Protein AF-0000000078664530 (afdb_homodimer)

Solvent-accessible surface area (backbone atoms only — not comparable to full-atom values): 13424 Å² total; per-residue (Å²): 126,59,49,52,37,25,40,37,39,58,36,53,44,18,38,78,67,67,38,86,38,17,70,55,42,50,53,55,49,50,36,27,67,71,57,61,26,43,37,30,28,32,38,64,28,49,25,50,40,24,18,53,34,42,66,71,69,37,87,44,37,73,54,32,52,55,63,64,61,42,67,58,44,74,37,63,57,46,79,70,32,37,54,45,15,17,52,47,36,45,77,37,100,50,52,74,53,55,20,41,33,47,20,45,13,44,75,66,68,31,32,28,33,33,44,81,66,69,76,52,49,68,44,40,74,68,65,61,41,46,77,42,75,60,127,60,49,53,37,26,39,35,38,58,36,54,46,18,38,80,66,64,38,85,38,17,69,54,43,48,53,52,50,50,35,28,68,71,58,59,25,45,37,30,28,33,38,64,25,49,26,49,39,29,18,52,36,43,64,70,69,34,86,47,44,75,50,34,54,54,64,64,60,43,67,59,43,74,38,62,57,45,80,69,32,37,54,44,15,16,50,48,36,45,75,37,100,51,52,71,53,53,20,41,32,47,21,46,13,43,76,67,70,30,32,28,34,34,42,79,65,69,78,54,48,67,43,41,77,69,65,61,42,44,75,42,76,59

InterPro domains:
  IPR002716 PIN domain [PF01850] (5-123)
  IPR029060 PIN-like domain superfamily [SSF88723] (1-125)

Nearest PDB structures (foldseek):
  7by2-assembly1_B-2  TM=8.140E-01  e=1.036E-05  Klebsiella pneumoniae
  4xgq-assembly2_G  TM=8.380E-01  e=4.804E-05  Mycobacterium tuberculosis H37Rv
  2fe1-assembly1_A-2  TM=7.152E-01  e=2.378E-05  Pyrobaculum aerophilum str. IM2
  8wmm-assembly1_G  TM=6.744E-01  e=6.204E-05  Chryseobacterium
  5wz4-assembly1_B  TM=7.021E-01  e=3.709E-03  Mycobacterium tuberculosis H37Rv

Organism: Nitrososphaera gargensis (strain Ga9.2) (NCBI:txid1237085)

Radius of gyration: 18.81 Å; Cα contacts (8 Å, |Δi|>4): 498; chains: 2; bounding box: 39×56×46 Å

Structure (mmCIF, N/CA/C/O backbone):
data_AF-0000000078664530-model_v1
#
loop_
_entity.id
_entity.type
_entity.pdbx_description
1 polymer 'Putative PilT domain-containing protein'
#
loop_
_atom_site.group_PDB
_atom_site.id
_atom_site.type_symbol
_atom_site.label_atom_id
_atom_site.label_alt_id
_atom_site.label_comp_id
_atom_site.label_asym_id
_atom_site.label_entity_id
_atom_site.label_seq_id
_atom_site.pdbx_PDB_ins_code
_atom_site.Cartn_x
_atom_site.Cartn_y
_atom_site.Cartn_z
_atom_site.occupancy
_atom_site.B_iso_or_equiv
_atom_site.auth_seq_id
_atom_site.auth_comp_id
_atom_site.auth_asym_id
_atom_site.auth_atom_id
_atom_site.pdbx_PDB_model_num
ATOM 1 N N . MET A 1 1 ? 18.875 -26.109 -0.577 1 65.94 1 MET A N 1
ATOM 2 C CA . MET A 1 1 ? 17.781 -25.312 -0.036 1 65.94 1 MET A CA 1
ATOM 3 C C . MET A 1 1 ? 16.688 -25.109 -1.081 1 65.94 1 MET A C 1
ATOM 5 O O . MET A 1 1 ? 16.969 -25.062 -2.279 1 65.94 1 MET A O 1
ATOM 9 N N . PRO A 1 2 ? 15.391 -25.375 -0.645 1 77.25 2 PRO A N 1
ATOM 10 C CA . PRO A 1 2 ? 14.375 -25.266 -1.695 1 77.25 2 PRO A CA 1
ATOM 11 C C . PRO A 1 2 ? 14.438 -23.953 -2.463 1 77.25 2 PRO A C 1
ATOM 13 O O . PRO A 1 2 ? 14.875 -22.938 -1.916 1 77.25 2 PRO A O 1
ATOM 16 N N . LYS A 1 3 ? 14.18 -24.219 -3.717 1 92.75 3 LYS A N 1
ATOM 17 C CA . LYS A 1 3 ? 14.078 -23.031 -4.574 1 92.75 3 LYS A CA 1
ATOM 18 C C . LYS A 1 3 ? 13.031 -22.062 -4.043 1 92.75 3 LYS A C 1
ATOM 20 O O . LYS A 1 3 ? 11.977 -22.484 -3.555 1 92.75 3 LYS A O 1
ATOM 25 N N . LYS A 1 4 ? 13.398 -20.766 -3.996 1 97.38 4 LYS A N 1
ATOM 26 C CA . LYS A 1 4 ? 12.43 -19.75 -3.584 1 97.38 4 LYS A CA 1
ATOM 27 C C . LYS A 1 4 ? 11.875 -19 -4.793 1 97.38 4 LYS A C 1
ATOM 29 O O . LYS A 1 4 ? 12.602 -18.703 -5.734 1 97.38 4 LYS A O 1
ATOM 34 N N . ILE A 1 5 ? 10.555 -18.75 -4.684 1 98.19 5 ILE A N 1
ATOM 35 C CA . ILE A 1 5 ? 9.938 -17.938 -5.727 1 98.19 5 ILE A CA 1
ATOM 36 C C . ILE A 1 5 ? 8.984 -16.938 -5.094 1 98.19 5 ILE A C 1
ATOM 38 O O . ILE A 1 5 ? 8.438 -17.172 -4.012 1 98.19 5 ILE A O 1
ATOM 42 N N . VAL A 1 6 ? 8.859 -15.797 -5.727 1 98.06 6 VAL A N 1
ATOM 43 C CA . VAL A 1 6 ? 7.898 -14.766 -5.348 1 98.06 6 VAL A CA 1
ATOM 44 C C . VAL A 1 6 ? 6.836 -14.633 -6.438 1 98.06 6 VAL A C 1
ATOM 46 O O . VAL A 1 6 ? 7.16 -14.57 -7.625 1 98.06 6 VAL A O 1
ATOM 49 N N . PHE A 1 7 ? 5.578 -14.648 -6.031 1 97.31 7 PHE A N 1
ATOM 50 C CA . PHE A 1 7 ? 4.508 -14.469 -7.004 1 97.31 7 PHE A CA 1
ATOM 51 C C . PHE A 1 7 ? 4.113 -13 -7.105 1 97.31 7 PHE A C 1
ATOM 53 O O . PHE A 1 7 ? 3.895 -12.336 -6.09 1 97.31 7 PHE A O 1
ATOM 60 N N . ASP A 1 8 ? 4.016 -12.5 -8.352 1 97.44 8 ASP A N 1
ATOM 61 C CA . ASP A 1 8 ? 3.162 -11.344 -8.594 1 97.44 8 ASP A CA 1
ATOM 62 C C . ASP A 1 8 ? 1.688 -11.703 -8.414 1 97.44 8 ASP A C 1
ATOM 64 O O . ASP A 1 8 ? 1.342 -12.875 -8.289 1 97.44 8 ASP A O 1
ATOM 68 N N . SER A 1 9 ? 0.851 -10.68 -8.461 1 95.94 9 SER A N 1
ATOM 69 C CA . SER A 1 9 ? -0.566 -10.938 -8.234 1 95.94 9 SER A CA 1
ATOM 70 C C . SER A 1 9 ? -1.204 -11.625 -9.438 1 95.94 9 SER A C 1
ATOM 72 O O . SER A 1 9 ? -2.049 -12.508 -9.273 1 95.94 9 SER A O 1
ATOM 74 N N . GLN A 1 10 ? -0.802 -11.312 -10.594 1 96.56 10 GLN A N 1
ATOM 75 C CA . GLN A 1 10 ? -1.524 -11.703 -11.797 1 96.56 10 GLN A CA 1
ATOM 76 C C . GLN A 1 10 ? -1.476 -13.211 -12.008 1 96.56 10 GLN A C 1
ATOM 78 O O . GLN A 1 10 ? -2.477 -13.828 -12.375 1 96.56 10 GLN A O 1
ATOM 83 N N . PRO A 1 11 ? -0.256 -13.836 -11.812 1 96.38 11 PRO A N 1
ATOM 84 C CA . PRO A 1 11 ? -0.258 -15.289 -11.953 1 96.38 11 PRO A CA 1
ATOM 85 C C . PRO A 1 11 ? -1.256 -15.977 -11.023 1 96.38 11 PRO A C 1
ATOM 87 O O . PRO A 1 11 ? -1.967 -16.891 -11.438 1 96.38 11 PRO A O 1
ATOM 90 N N . LEU A 1 12 ? -1.359 -15.531 -9.82 1 94.44 12 LEU A N 1
ATOM 91 C CA . LEU A 1 12 ? -2.273 -16.141 -8.859 1 94.44 12 LEU A CA 1
ATOM 92 C C . LEU A 1 12 ? -3.723 -15.812 -9.203 1 94.44 12 LEU A C 1
ATOM 94 O O . LEU A 1 12 ? -4.613 -16.656 -9.031 1 94.44 12 LEU A O 1
ATOM 98 N N . LEU A 1 13 ? -3.92 -14.602 -9.672 1 93.38 13 LEU A N 1
ATOM 99 C CA . LEU A 1 13 ? -5.254 -14.258 -10.148 1 93.38 13 LEU A CA 1
ATOM 100 C C . LEU A 1 13 ? -5.684 -15.18 -11.281 1 93.38 13 LEU A C 1
ATOM 102 O O . LEU A 1 13 ? -6.812 -15.688 -11.281 1 93.38 13 LEU A O 1
ATOM 106 N N . SER A 1 14 ? -4.742 -15.375 -12.219 1 93.38 14 SER A N 1
ATOM 107 C CA . SER A 1 14 ? -5.023 -16.266 -13.336 1 93.38 14 SER A CA 1
ATOM 108 C C . SER A 1 14 ? -5.352 -17.672 -12.852 1 93.38 14 SER A C 1
ATOM 110 O O . SER A 1 14 ? -6.238 -18.344 -13.398 1 93.38 14 SER A O 1
ATOM 112 N N . PHE A 1 15 ? -4.684 -18.078 -11.844 1 91.94 15 PHE A N 1
ATOM 113 C CA . PHE A 1 15 ? -4.91 -19.391 -11.266 1 91.94 15 PHE A CA 1
ATOM 114 C C . PHE A 1 15 ? -6.309 -19.484 -10.664 1 91.94 15 PHE A C 1
ATOM 116 O O . PHE A 1 15 ? -7.07 -20.406 -10.992 1 91.94 15 PHE A O 1
ATOM 123 N N . PHE A 1 16 ? -6.699 -18.516 -9.867 1 89.75 16 PHE A N 1
ATOM 124 C CA . PHE A 1 16 ? -7.973 -18.547 -9.156 1 89.75 16 PHE A CA 1
ATOM 125 C C . PHE A 1 16 ? -9.133 -18.328 -10.117 1 89.75 16 PHE A C 1
ATOM 127 O O . PHE A 1 16 ? -10.219 -18.875 -9.922 1 89.75 16 PHE A O 1
ATOM 134 N N . LEU A 1 17 ? -8.828 -17.656 -11.141 1 90.38 17 LEU A N 1
ATOM 135 C CA . LEU A 1 17 ? -9.898 -17.328 -12.078 1 90.38 17 LEU A CA 1
ATOM 136 C C . LEU A 1 17 ? -9.859 -18.266 -13.289 1 90.38 17 LEU A C 1
ATOM 138 O O . LEU A 1 17 ? -10.648 -18.109 -14.227 1 90.38 17 LEU A O 1
ATOM 142 N N . GLN A 1 18 ? -8.891 -19.172 -13.289 1 91.81 18 GLN A N 1
ATOM 143 C CA . GLN A 1 18 ? -8.75 -20.172 -14.344 1 91.81 18 GLN A CA 1
ATOM 144 C C . GLN A 1 18 ? -8.562 -19.5 -15.703 1 91.81 18 GLN A C 1
ATOM 146 O O . GLN A 1 18 ? -9.273 -19.828 -16.656 1 91.81 18 GLN A O 1
ATOM 151 N N . GLU A 1 19 ? -7.715 -18.609 -15.703 1 93.56 19 GLU A N 1
ATOM 152 C CA . GLU A 1 19 ? -7.355 -17.891 -16.922 1 93.56 19 GLU A CA 1
ATOM 153 C C . GLU A 1 19 ? -6.051 -18.406 -17.5 1 93.56 19 GLU A C 1
ATOM 155 O O . GLU A 1 19 ? -5.52 -19.422 -17.047 1 93.56 19 GLU A O 1
ATOM 160 N N . GLU A 1 20 ? -5.613 -17.828 -18.594 1 94.25 20 GLU A N 1
ATOM 161 C CA . GLU A 1 20 ? -4.367 -18.234 -19.25 1 94.25 20 GLU A CA 1
ATOM 162 C C . GLU A 1 20 ? -3.211 -18.266 -18.25 1 94.25 20 GLU A C 1
ATOM 164 O O . GLU A 1 20 ? -3.049 -17.344 -17.453 1 94.25 20 GLU A O 1
ATOM 169 N N . GLY A 1 21 ? -2.434 -19.328 -18.234 1 95.25 21 GLY A N 1
ATOM 170 C CA . GLY A 1 21 ? -1.286 -19.484 -17.344 1 95.25 21 GLY A CA 1
ATOM 171 C C . GLY A 1 21 ? -1.605 -20.25 -16.078 1 95.25 21 GLY A C 1
ATOM 172 O O . GLY A 1 21 ? -0.7 -20.641 -15.336 1 95.25 21 GLY A O 1
ATOM 173 N N . ALA A 1 22 ? -2.893 -20.562 -15.875 1 94.75 22 ALA A N 1
ATOM 174 C CA . ALA A 1 22 ? -3.35 -21.188 -14.633 1 94.75 22 ALA A CA 1
ATOM 175 C C . ALA A 1 22 ? -2.652 -22.531 -14.406 1 94.75 22 ALA A C 1
ATOM 177 O O . ALA A 1 22 ? -2.244 -22.844 -13.289 1 94.75 22 ALA A O 1
ATOM 178 N N . ALA A 1 23 ? -2.463 -23.312 -15.445 1 96.25 23 ALA A N 1
ATOM 179 C CA . ALA A 1 23 ? -1.855 -24.625 -15.32 1 96.25 23 ALA A CA 1
ATOM 180 C C . ALA A 1 23 ? -0.399 -24.531 -14.883 1 96.25 23 ALA A C 1
ATOM 182 O O . ALA A 1 23 ? 0.072 -25.328 -14.078 1 96.25 23 ALA A O 1
ATOM 183 N N . LYS A 1 24 ? 0.26 -23.562 -15.383 1 97.19 24 LYS A N 1
ATOM 184 C CA . LYS A 1 24 ? 1.653 -23.359 -14.992 1 97.19 24 LYS A CA 1
ATOM 185 C C . LYS A 1 24 ? 1.762 -22.938 -13.539 1 97.19 24 LYS A C 1
ATOM 187 O O . LYS A 1 24 ? 2.66 -23.375 -12.812 1 97.19 24 LYS A O 1
ATOM 192 N N . VAL A 1 25 ? 0.866 -22.094 -13.141 1 95.75 25 VAL A N 1
ATOM 193 C CA . VAL A 1 25 ? 0.844 -21.656 -11.75 1 95.75 25 VAL A CA 1
ATOM 194 C C . VAL A 1 25 ? 0.521 -22.844 -10.844 1 95.75 25 VAL A C 1
ATOM 196 O O . VAL A 1 25 ? 1.13 -23.016 -9.781 1 95.75 25 VAL A O 1
ATOM 199 N N . GLU A 1 26 ? -0.376 -23.641 -11.273 1 93.94 26 GLU A N 1
ATOM 200 C CA . GLU A 1 26 ? -0.738 -24.828 -10.516 1 93.94 26 GLU A CA 1
ATOM 201 C C . GLU A 1 26 ? 0.47 -25.75 -10.312 1 93.94 26 GLU A C 1
ATOM 203 O O . GLU A 1 26 ? 0.657 -26.297 -9.227 1 93.94 26 GLU A O 1
ATOM 208 N N . ASN A 1 27 ? 1.259 -25.891 -11.305 1 95.81 27 ASN A N 1
ATOM 209 C CA . ASN A 1 27 ? 2.467 -26.703 -11.195 1 95.81 27 ASN A CA 1
ATOM 210 C C . ASN A 1 27 ? 3.424 -26.141 -10.141 1 95.81 27 ASN A C 1
ATOM 212 O O . ASN A 1 27 ? 4.004 -26.891 -9.359 1 95.81 27 ASN A O 1
ATOM 216 N N . LEU A 1 28 ? 3.562 -24.828 -10.117 1 95.94 28 LEU A N 1
ATOM 217 C CA . LEU A 1 28 ? 4.418 -24.188 -9.125 1 95.94 28 LEU A CA 1
ATOM 218 C C . LEU A 1 28 ? 3.855 -24.375 -7.723 1 95.94 28 LEU A C 1
ATOM 220 O O . LEU A 1 28 ? 4.605 -24.656 -6.781 1 95.94 28 LEU A O 1
ATOM 224 N N . ILE A 1 29 ? 2.574 -24.312 -7.605 1 93.81 29 ILE A N 1
ATOM 225 C CA . ILE A 1 29 ? 1.915 -24.484 -6.316 1 93.81 29 ILE A CA 1
ATOM 226 C C . ILE A 1 29 ? 2.107 -25.922 -5.828 1 93.81 29 ILE A C 1
ATOM 228 O O . ILE A 1 29 ? 2.357 -26.156 -4.645 1 93.81 29 ILE A O 1
ATOM 232 N N . ASN A 1 30 ? 2.006 -26.812 -6.762 1 93.56 30 ASN A N 1
ATOM 233 C CA . ASN A 1 30 ? 2.244 -28.203 -6.41 1 93.56 30 ASN A CA 1
ATOM 234 C C . ASN A 1 30 ? 3.662 -28.422 -5.891 1 93.56 30 ASN A C 1
ATOM 236 O O . ASN A 1 30 ? 3.873 -29.188 -4.949 1 93.56 30 ASN A O 1
ATOM 240 N N . GLN A 1 31 ? 4.582 -27.781 -6.48 1 94.75 31 GLN A N 1
ATOM 241 C CA . GLN A 1 31 ? 5.969 -27.891 -6.027 1 94.75 31 GLN A CA 1
ATOM 242 C C . GLN A 1 31 ? 6.133 -27.297 -4.629 1 94.75 31 GLN A C 1
ATOM 244 O O . GLN A 1 31 ? 6.902 -27.828 -3.818 1 94.75 31 GLN A O 1
ATOM 249 N N . ILE A 1 32 ? 5.449 -26.25 -4.363 1 94.31 32 ILE A N 1
ATOM 250 C CA . ILE A 1 32 ? 5.477 -25.625 -3.045 1 94.31 32 ILE A CA 1
ATOM 251 C C . ILE A 1 32 ? 4.871 -26.578 -2.014 1 94.31 32 ILE A C 1
ATOM 253 O O . ILE A 1 32 ? 5.438 -26.781 -0.939 1 94.31 32 ILE A O 1
ATOM 257 N N . GLU A 1 33 ? 3.773 -27.156 -2.373 1 91.06 33 GLU A N 1
ATOM 258 C CA . GLU A 1 33 ? 3.062 -28.062 -1.47 1 91.06 33 GLU A CA 1
ATOM 259 C C . GLU A 1 33 ? 3.902 -29.297 -1.146 1 91.06 33 GLU A C 1
ATOM 261 O O . GLU A 1 33 ? 3.84 -29.812 -0.034 1 91.06 33 GLU A O 1
ATOM 266 N N . ARG A 1 34 ? 4.707 -29.656 -2.057 1 91.88 34 ARG A N 1
ATOM 267 C CA . ARG A 1 34 ? 5.539 -30.844 -1.877 1 91.88 34 ARG A CA 1
ATOM 268 C C . ARG A 1 34 ? 6.836 -30.5 -1.153 1 91.88 34 ARG A C 1
ATOM 270 O O . ARG A 1 34 ? 7.621 -31.391 -0.819 1 91.88 34 ARG A O 1
ATOM 277 N N . GLY A 1 35 ? 7.078 -29.188 -0.966 1 91.75 35 GLY A N 1
ATOM 278 C CA . GLY A 1 35 ? 8.242 -28.781 -0.202 1 91.75 35 GLY A CA 1
ATOM 279 C C . GLY A 1 35 ? 9.484 -28.578 -1.058 1 91.75 35 GLY A C 1
ATOM 280 O O . GLY A 1 35 ? 10.547 -28.234 -0.544 1 91.75 35 GLY A O 1
ATOM 281 N N . SER A 1 36 ? 9.391 -28.719 -2.346 1 94.06 36 SER A N 1
ATOM 282 C CA . SER A 1 36 ? 10.531 -28.594 -3.24 1 94.06 36 SER A CA 1
ATOM 283 C C . SER A 1 36 ? 10.805 -27.125 -3.584 1 94.06 36 SER A C 1
ATOM 285 O O . SER A 1 36 ? 11.867 -26.797 -4.113 1 94.06 36 SER A O 1
ATOM 287 N N . CYS A 1 37 ? 9.812 -26.312 -3.232 1 95 37 CYS A N 1
ATOM 288 C CA . CYS A 1 37 ? 9.898 -24.875 -3.467 1 95 37 CYS A CA 1
ATOM 289 C C . CYS A 1 37 ? 9.242 -24.109 -2.332 1 95 37 CYS A C 1
ATOM 291 O O . CYS A 1 37 ? 8.312 -24.594 -1.693 1 95 37 CYS A O 1
ATOM 293 N N . GLU A 1 38 ? 9.867 -22.969 -2.07 1 96.19 38 GLU A N 1
ATOM 294 C CA . GLU A 1 38 ? 9.211 -22.031 -1.154 1 96.19 38 GLU A CA 1
ATOM 295 C C . GLU A 1 38 ? 8.586 -20.859 -1.908 1 96.19 38 GLU A C 1
ATOM 297 O O . GLU A 1 38 ? 9.273 -20.172 -2.658 1 96.19 38 GLU A O 1
ATOM 302 N N . GLY A 1 39 ? 7.297 -20.688 -1.704 1 96.31 39 GLY A N 1
ATOM 303 C CA . GLY A 1 39 ? 6.57 -19.625 -2.385 1 96.31 39 GLY A CA 1
ATOM 304 C C . GLY A 1 39 ? 6.27 -18.453 -1.488 1 96.31 39 GLY A C 1
ATOM 305 O O . GLY A 1 39 ? 5.859 -18.625 -0.338 1 96.31 39 GLY A O 1
ATOM 306 N N . TYR A 1 40 ? 6.52 -17.281 -2.037 1 96 40 TYR A N 1
ATOM 307 C CA . TYR A 1 40 ? 6.27 -16.047 -1.313 1 96 40 TYR A CA 1
ATOM 308 C C . TYR A 1 40 ? 5.383 -15.109 -2.125 1 96 40 TYR A C 1
ATOM 310 O O . TYR A 1 40 ? 5.305 -15.227 -3.35 1 96 40 TYR A O 1
ATOM 318 N N . ILE A 1 41 ? 4.688 -14.234 -1.414 1 96.06 41 ILE A N 1
ATOM 319 C CA . ILE A 1 41 ? 3.967 -13.117 -2.02 1 96.06 41 ILE A CA 1
ATOM 320 C C . ILE A 1 41 ? 4.117 -11.875 -1.147 1 96.06 41 ILE A C 1
ATOM 322 O O . ILE A 1 41 ? 4.066 -11.961 0.082 1 96.06 41 ILE A O 1
ATOM 326 N N . ASN A 1 42 ? 4.461 -10.766 -1.823 1 96.56 42 ASN A N 1
ATOM 327 C CA . ASN A 1 42 ? 4.477 -9.5 -1.094 1 96.56 42 ASN A CA 1
ATOM 328 C C . ASN A 1 42 ? 3.088 -9.133 -0.58 1 96.56 42 ASN A C 1
ATOM 330 O O . ASN A 1 42 ? 2.094 -9.289 -1.293 1 96.56 42 ASN A O 1
ATOM 334 N N . ILE A 1 43 ? 3.039 -8.562 0.583 1 95.56 43 ILE A N 1
ATOM 335 C CA . ILE A 1 43 ? 1.768 -8.234 1.22 1 95.56 43 ILE A CA 1
ATOM 336 C C . ILE A 1 43 ? 0.978 -7.277 0.333 1 95.56 43 ILE A C 1
ATOM 338 O O . ILE A 1 43 ? -0.253 -7.324 0.297 1 95.56 43 ILE A O 1
ATOM 342 N N . VAL A 1 44 ? 1.546 -6.383 -0.374 1 97.12 44 VAL A N 1
ATOM 343 C CA . VAL A 1 44 ? 0.875 -5.461 -1.283 1 97.12 44 VAL A CA 1
ATOM 344 C C . VAL A 1 44 ? 0.203 -6.242 -2.41 1 97.12 44 VAL A C 1
ATOM 346 O O . VAL A 1 44 ? -0.92 -5.926 -2.809 1 97.12 44 VAL A O 1
ATOM 349 N N . ASN A 1 45 ? 0.9 -7.246 -2.938 1 96.19 45 ASN A N 1
ATOM 350 C CA . ASN A 1 45 ? 0.324 -8.094 -3.975 1 96.19 45 ASN A CA 1
ATOM 351 C C . ASN A 1 45 ? -0.798 -8.969 -3.424 1 96.19 45 ASN A C 1
ATOM 353 O O . ASN A 1 45 ? -1.749 -9.289 -4.141 1 96.19 45 ASN A O 1
ATOM 357 N N . LEU A 1 46 ? -0.675 -9.336 -2.156 1 93.81 46 LEU A N 1
ATOM 358 C CA . LEU A 1 46 ? -1.754 -10.078 -1.511 1 93.81 46 LEU A CA 1
ATOM 359 C C . LEU A 1 46 ? -3.014 -9.219 -1.409 1 93.81 46 LEU A C 1
ATOM 361 O O . LEU A 1 46 ? -4.125 -9.719 -1.602 1 93.81 46 LEU A O 1
ATOM 365 N N . ILE A 1 47 ? -2.857 -7.953 -1.094 1 94.56 47 ILE A N 1
ATOM 366 C CA . ILE A 1 47 ? -3.984 -7.027 -1.079 1 94.56 47 ILE A CA 1
ATOM 367 C C . ILE A 1 47 ? -4.648 -7 -2.455 1 94.56 47 ILE A C 1
ATOM 369 O O . ILE A 1 47 ? -5.875 -7.078 -2.561 1 94.56 47 ILE A O 1
ATOM 373 N N . GLU A 1 48 ? -3.834 -6.918 -3.479 1 95.31 48 GLU A N 1
ATOM 374 C CA . GLU A 1 48 ? -4.332 -6.91 -4.852 1 95.31 48 GLU A CA 1
ATOM 375 C C . GLU A 1 48 ? -5.125 -8.18 -5.156 1 95.31 48 GLU A C 1
ATOM 377 O O . GLU A 1 48 ? -6.215 -8.117 -5.723 1 95.31 48 GLU A O 1
ATOM 382 N N . LEU A 1 49 ? -4.531 -9.258 -4.82 1 93.31 49 LEU A N 1
ATOM 383 C CA . LEU A 1 49 ? -5.184 -10.547 -5.051 1 93.31 49 LEU A CA 1
ATOM 384 C C . LEU A 1 49 ? -6.559 -10.586 -4.387 1 93.31 49 LEU A C 1
ATOM 386 O O . LEU A 1 49 ? -7.547 -10.953 -5.02 1 93.31 49 LEU A O 1
ATOM 390 N N . ARG A 1 50 ? -6.586 -10.156 -3.164 1 92 50 ARG A N 1
ATOM 391 C CA . ARG A 1 50 ? -7.805 -10.258 -2.369 1 92 50 ARG A CA 1
ATOM 392 C C . ARG A 1 50 ? -8.898 -9.352 -2.932 1 92 50 ARG A C 1
ATOM 394 O O . ARG A 1 50 ? -10.039 -9.789 -3.111 1 92 50 ARG A O 1
ATOM 401 N N . TYR A 1 51 ? -8.547 -8.086 -3.188 1 94.25 51 TYR A N 1
ATOM 402 C CA . TYR A 1 51 ? -9.641 -7.199 -3.58 1 94.25 51 TYR A CA 1
ATOM 403 C C . TYR A 1 51 ? -10.109 -7.504 -4.996 1 94.25 51 TYR A C 1
ATOM 405 O O . TYR A 1 51 ? -11.289 -7.348 -5.312 1 94.25 51 TYR A O 1
ATOM 413 N N . ILE A 1 52 ? -9.234 -7.953 -5.926 1 94.19 52 ILE A N 1
ATOM 414 C CA . ILE A 1 52 ? -9.633 -8.273 -7.289 1 94.19 52 ILE A CA 1
ATOM 415 C C . ILE A 1 52 ? -10.531 -9.508 -7.289 1 94.19 52 ILE A C 1
ATOM 417 O O . ILE A 1 52 ? -11.555 -9.539 -7.98 1 94.19 52 ILE A O 1
ATOM 421 N N . LEU A 1 53 ? -10.164 -10.492 -6.516 1 92.12 53 LEU A N 1
ATOM 422 C CA . LEU A 1 53 ? -10.992 -11.695 -6.418 1 92.12 53 LEU A CA 1
ATOM 423 C C . LEU A 1 53 ? -12.344 -11.367 -5.801 1 92.12 53 LEU A C 1
ATOM 425 O O . LEU A 1 53 ? -13.375 -11.891 -6.23 1 92.12 53 LEU A O 1
ATOM 429 N N . ALA A 1 54 ? -12.32 -10.508 -4.742 1 91.25 54 ALA A N 1
ATOM 430 C CA . ALA A 1 54 ? -13.578 -10.086 -4.129 1 91.25 54 ALA A CA 1
ATOM 431 C C . ALA A 1 54 ? -14.492 -9.422 -5.148 1 91.25 54 ALA A C 1
ATOM 433 O O . ALA A 1 54 ? -15.688 -9.703 -5.195 1 91.25 54 ALA A O 1
ATOM 434 N N . ARG A 1 55 ? -13.953 -8.578 -5.941 1 92.81 55 ARG A N 1
ATOM 435 C CA . ARG A 1 55 ? -14.734 -7.875 -6.957 1 92.81 55 ARG A CA 1
ATOM 436 C C . ARG A 1 55 ? -15.25 -8.836 -8.016 1 92.81 55 ARG A C 1
ATOM 438 O O . ARG A 1 55 ? -16.281 -8.578 -8.648 1 92.81 55 ARG A O 1
ATOM 445 N N . ALA A 1 56 ? -14.5 -9.945 -8.242 1 89.69 56 ALA A N 1
ATOM 446 C CA . ALA A 1 56 ? -14.914 -10.969 -9.203 1 89.69 56 ALA A CA 1
ATOM 447 C C . ALA A 1 56 ? -15.938 -11.922 -8.586 1 89.69 56 ALA A C 1
ATOM 449 O O . ALA A 1 56 ? -16.328 -12.906 -9.219 1 89.69 56 ALA A O 1
ATOM 450 N N . GLY A 1 57 ? -16.359 -11.578 -7.32 1 85.81 57 GLY A N 1
ATOM 451 C CA . GLY A 1 57 ? -17.375 -12.391 -6.656 1 85.81 57 GLY A CA 1
ATOM 452 C C . GLY A 1 57 ? -16.797 -13.648 -6.027 1 85.81 57 GLY A C 1
ATOM 453 O O . GLY A 1 57 ? -17.531 -14.602 -5.762 1 85.81 57 GLY A O 1
ATOM 454 N N . LYS A 1 58 ? -15.5 -13.711 -6.066 1 78.62 58 LYS A N 1
ATOM 455 C CA . LYS A 1 58 ? -14.836 -14.852 -5.441 1 78.62 58 LYS A CA 1
ATOM 456 C C . LYS A 1 58 ? -14.492 -14.562 -3.984 1 78.62 58 LYS A C 1
ATOM 458 O O . LYS A 1 58 ? -14.055 -13.461 -3.652 1 78.62 58 LYS A O 1
ATOM 463 N N . ASP A 1 59 ? -15.297 -14.859 -2.941 1 62.38 59 ASP A N 1
ATOM 464 C CA . ASP A 1 59 ? -15.07 -14.609 -1.521 1 62.38 59 ASP A CA 1
ATOM 465 C C . ASP A 1 59 ? -13.742 -15.203 -1.066 1 62.38 59 ASP A C 1
ATOM 467 O O . ASP A 1 59 ? -13.492 -15.336 0.133 1 62.38 59 ASP A O 1
ATOM 471 N N . LEU A 1 60 ? -12.844 -15.633 -1.912 1 55.41 60 LEU A N 1
ATOM 472 C CA . LEU A 1 60 ? -11.727 -16.484 -1.523 1 55.41 60 LEU A CA 1
ATOM 473 C C . LEU A 1 60 ? -10.641 -15.672 -0.826 1 55.41 60 LEU A C 1
ATOM 475 O O . LEU A 1 60 ? -9.586 -16.203 -0.469 1 55.41 60 LEU A O 1
ATOM 479 N N . ALA A 1 61 ? -10.586 -14.406 -0.808 1 48.19 61 ALA A N 1
ATOM 480 C CA . ALA A 1 61 ? -9.227 -13.875 -0.777 1 48.19 61 ALA A CA 1
ATOM 481 C C . ALA A 1 61 ? -8.43 -14.484 0.369 1 48.19 61 ALA A C 1
ATOM 483 O O . ALA A 1 61 ? -7.301 -14.953 0.17 1 48.19 61 ALA A O 1
ATOM 484 N N . GLU A 1 62 ? -8.422 -13.945 1.641 1 49.25 62 GLU A N 1
ATOM 485 C CA . GLU A 1 62 ? -7.477 -14.289 2.699 1 49.25 62 GLU A CA 1
ATOM 486 C C . GLU A 1 62 ? -7.406 -15.797 2.912 1 49.25 62 GLU A C 1
ATOM 488 O O . GLU A 1 62 ? -6.316 -16.375 3.002 1 49.25 62 GLU A O 1
ATOM 493 N N . GLU A 1 63 ? -8.617 -16.344 3.189 1 50.22 63 GLU A N 1
ATOM 494 C CA . GLU A 1 63 ? -8.773 -17.75 3.498 1 50.22 63 GLU A CA 1
ATOM 495 C C . GLU A 1 63 ? -8.258 -18.625 2.355 1 50.22 63 GLU A C 1
ATOM 497 O O . GLU A 1 63 ? -7.754 -19.734 2.588 1 50.22 63 GLU A O 1
ATOM 502 N N . SER A 1 64 ? -8.391 -18.094 1.181 1 52.72 64 SER A N 1
ATOM 503 C CA . SER A 1 64 ? -8.109 -18.984 0.064 1 52.72 64 SER A CA 1
ATOM 504 C C . SER A 1 64 ? -6.625 -19.328 -0.016 1 52.72 64 SER A C 1
ATOM 506 O O . SER A 1 64 ? -6.254 -20.484 -0.182 1 52.72 64 SER A O 1
ATOM 508 N N . LEU A 1 65 ? -5.719 -18.25 -0.099 1 58.5 65 LEU A N 1
ATOM 509 C CA . LEU A 1 65 ? -4.336 -18.703 -0.187 1 58.5 65 LEU A CA 1
ATOM 510 C C . LEU A 1 65 ? -3.982 -19.594 1.001 1 58.5 65 LEU A C 1
ATOM 512 O O . LEU A 1 65 ? -3.373 -20.656 0.83 1 58.5 65 LEU A O 1
ATOM 516 N N . ILE A 1 66 ? -4.5 -19.094 2.219 1 53.69 66 ILE A N 1
ATOM 517 C CA . ILE A 1 66 ? -4.219 -19.844 3.439 1 53.69 66 ILE A CA 1
ATOM 518 C C . ILE A 1 66 ? -5.133 -21.062 3.521 1 53.69 66 ILE A C 1
ATOM 520 O O . ILE A 1 66 ? -4.68 -22.172 3.826 1 53.69 66 ILE A O 1
ATOM 524 N N . SER A 1 67 ? -6.352 -20.703 3.229 1 54 67 SER A N 1
ATOM 525 C CA . SER A 1 67 ? -7.312 -21.781 3.391 1 54 67 SER A CA 1
ATOM 526 C C . SER A 1 67 ? -7.152 -22.844 2.297 1 54 67 SER A C 1
ATOM 528 O O . SER A 1 67 ? -7.535 -24 2.48 1 54 67 SER A O 1
ATOM 530 N N . SER A 1 68 ? -6.68 -22.328 1.26 1 54.97 68 SER A N 1
ATOM 531 C CA . SER A 1 68 ? -6.527 -23.297 0.173 1 54.97 68 SER A CA 1
ATOM 532 C C . SER A 1 68 ? -5.406 -24.281 0.465 1 54.97 68 SER A C 1
ATOM 534 O O . SER A 1 68 ? -5.199 -25.234 -0.289 1 54.97 68 SER A O 1
ATOM 536 N N . GLY A 1 69 ? -4.812 -23.969 1.625 1 61.5 69 GLY A N 1
ATOM 537 C CA . GLY A 1 69 ? -3.721 -24.891 1.892 1 61.5 69 GLY A CA 1
ATOM 538 C C . GLY A 1 69 ? -2.445 -24.531 1.152 1 61.5 69 GLY A C 1
ATOM 539 O O . GLY A 1 69 ? -1.436 -25.234 1.273 1 61.5 69 GLY A O 1
ATOM 540 N N . MET A 1 70 ? -2.629 -23.438 0.495 1 76.88 70 MET A N 1
ATOM 541 C CA . MET A 1 70 ? -1.418 -23.062 -0.227 1 76.88 70 MET A CA 1
ATOM 542 C C . MET A 1 70 ? -0.354 -22.531 0.732 1 76.88 70 MET A C 1
ATOM 544 O O . MET A 1 70 ? -0.651 -21.734 1.617 1 76.88 70 MET A O 1
ATOM 548 N N . LYS A 1 71 ? 0.764 -23.078 0.682 1 88.31 71 LYS A N 1
ATOM 549 C CA . LYS A 1 71 ? 1.88 -22.75 1.569 1 88.31 71 LYS A CA 1
ATOM 550 C C . LYS A 1 71 ? 2.676 -21.562 1.049 1 88.31 71 LYS A C 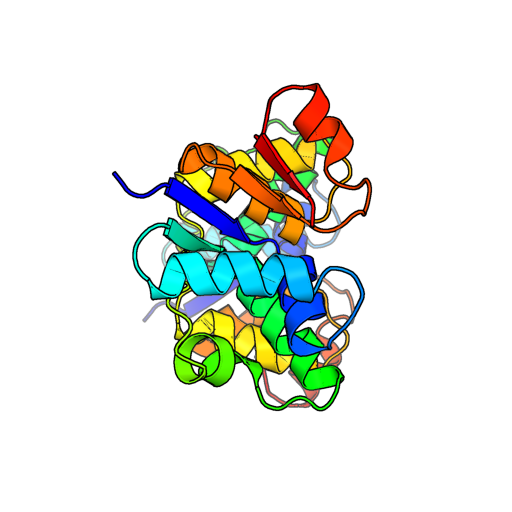1
ATOM 552 O O . LYS A 1 71 ? 3.908 -21.594 1.024 1 88.31 71 LYS A O 1
ATOM 557 N N . ILE A 1 72 ? 1.882 -20.625 0.458 1 93.12 72 ILE A N 1
ATOM 558 C CA . ILE A 1 72 ? 2.529 -19.391 0.029 1 93.12 72 ILE A CA 1
ATOM 559 C C . ILE A 1 72 ? 2.621 -18.406 1.204 1 93.12 72 ILE A C 1
ATOM 561 O O . ILE A 1 72 ? 1.62 -18.141 1.868 1 93.12 72 ILE A O 1
ATOM 565 N N . ILE A 1 73 ? 3.852 -17.938 1.477 1 91.94 73 ILE A N 1
ATOM 566 C CA . ILE A 1 73 ? 4.129 -17.141 2.664 1 91.94 73 ILE A CA 1
ATOM 567 C C . ILE A 1 73 ? 4.055 -15.656 2.312 1 91.94 73 ILE A C 1
ATOM 569 O O . ILE A 1 73 ? 4.805 -15.18 1.458 1 91.94 73 ILE A O 1
ATOM 573 N N . PRO A 1 74 ? 3.092 -14.875 2.953 1 93.19 74 PRO A N 1
ATOM 574 C CA . PRO A 1 74 ? 3.09 -13.422 2.766 1 93.19 74 PRO A CA 1
ATOM 575 C C . PRO A 1 74 ? 4.281 -12.742 3.432 1 93.19 74 PRO A C 1
ATOM 577 O O . PRO A 1 74 ? 4.664 -13.109 4.547 1 93.19 74 PRO A O 1
ATOM 580 N N . LEU A 1 75 ? 4.934 -11.844 2.691 1 93.88 75 LEU A N 1
ATOM 581 C CA . LEU A 1 75 ? 6.035 -11.07 3.244 1 93.88 75 LEU A CA 1
ATOM 582 C C . LEU A 1 75 ? 5.66 -9.594 3.365 1 93.88 75 LEU A C 1
ATOM 584 O O . LEU A 1 75 ? 5.137 -9 2.418 1 93.88 75 LEU A O 1
ATOM 588 N N . VAL A 1 76 ? 5.934 -9.016 4.551 1 93.94 76 VAL A N 1
ATOM 589 C CA . VAL A 1 76 ? 5.684 -7.602 4.777 1 93.94 76 VAL A CA 1
ATOM 590 C C . VAL A 1 76 ? 6.754 -6.766 4.074 1 93.94 76 VAL A C 1
ATOM 592 O O . VAL A 1 76 ? 7.836 -7.266 3.77 1 93.94 76 VAL A O 1
ATOM 595 N N . VAL A 1 77 ? 6.324 -5.52 3.826 1 91.62 77 VAL A N 1
ATOM 596 C CA . VAL A 1 77 ? 7.27 -4.57 3.242 1 91.62 77 VAL A CA 1
ATOM 597 C C . VAL A 1 77 ? 8.156 -3.982 4.336 1 91.62 77 VAL A C 1
ATOM 599 O O . VAL A 1 77 ? 7.77 -3.02 5.004 1 91.62 77 VAL A O 1
ATOM 602 N N . GLY A 1 78 ? 9.32 -4.605 4.48 1 88.19 78 GLY A N 1
ATOM 603 C CA . GLY A 1 78 ? 10.273 -4.109 5.457 1 88.19 78 GLY A CA 1
ATOM 604 C C . GLY A 1 78 ? 11.219 -3.061 4.895 1 88.19 78 GLY A C 1
ATOM 605 O O . GLY A 1 78 ? 10.984 -2.533 3.805 1 88.19 78 GLY A O 1
ATOM 606 N N . GLU A 1 79 ? 12.227 -2.689 5.719 1 82.44 79 GLU A N 1
ATOM 607 C CA . GLU A 1 79 ? 13.141 -1.593 5.414 1 82.44 79 GLU A CA 1
ATOM 608 C C . GLU A 1 79 ? 13.875 -1.836 4.102 1 82.44 79 GLU A C 1
ATOM 610 O O . GLU A 1 79 ? 14.008 -0.926 3.281 1 82.44 79 GLU A O 1
ATOM 615 N N . ASP A 1 80 ? 14.242 -2.996 3.807 1 91.12 80 ASP A N 1
ATOM 616 C CA . ASP A 1 80 ? 15 -3.271 2.588 1 91.12 80 ASP A CA 1
ATOM 617 C C . ASP A 1 80 ? 14.086 -3.275 1.365 1 91.12 80 ASP A C 1
ATOM 619 O O . ASP A 1 80 ? 14.422 -2.693 0.332 1 91.12 80 ASP A O 1
ATOM 623 N N . ILE A 1 81 ? 12.906 -3.766 1.539 1 95.5 81 ILE A N 1
ATOM 624 C CA . ILE A 1 81 ? 12.016 -3.955 0.399 1 95.5 81 ILE A CA 1
ATOM 625 C C . ILE A 1 81 ? 11.461 -2.605 -0.051 1 95.5 81 ILE A C 1
ATOM 627 O O . ILE A 1 81 ? 11.438 -2.307 -1.247 1 95.5 81 ILE A O 1
ATOM 631 N N . TRP A 1 82 ? 11.102 -1.759 0.882 1 93.81 82 TRP A N 1
ATOM 632 C CA . TRP A 1 82 ? 10.438 -0.531 0.465 1 93.81 82 TRP A CA 1
ATOM 633 C C . TRP A 1 82 ? 11.398 0.391 -0.273 1 93.81 82 TRP A C 1
ATOM 635 O O . TRP A 1 82 ? 11.016 1.072 -1.225 1 93.81 82 TRP A O 1
ATOM 645 N N . GLN A 1 83 ? 12.68 0.415 0.131 1 92.62 83 GLN A N 1
ATOM 646 C CA . GLN A 1 83 ? 13.664 1.272 -0.524 1 92.62 83 GLN A CA 1
ATOM 647 C C . GLN A 1 83 ? 13.922 0.817 -1.958 1 92.62 83 GLN A C 1
ATOM 649 O O . GLN A 1 83 ? 13.969 1.638 -2.877 1 92.62 83 GLN A O 1
ATOM 654 N N . ILE A 1 84 ? 14.047 -0.489 -2.107 1 96.44 84 ILE A N 1
ATOM 655 C CA . ILE A 1 84 ? 14.297 -1.043 -3.434 1 96.44 84 ILE A CA 1
ATOM 656 C C . ILE A 1 84 ? 13.07 -0.84 -4.316 1 96.44 84 ILE A C 1
ATOM 658 O O . ILE A 1 84 ? 13.195 -0.498 -5.496 1 96.44 84 ILE A O 1
ATOM 662 N N . ALA A 1 85 ? 11.875 -1.015 -3.742 1 97.19 85 ALA A N 1
ATOM 663 C CA . ALA A 1 85 ? 10.641 -0.79 -4.496 1 97.19 85 ALA A CA 1
ATOM 664 C C . ALA A 1 85 ? 10.555 0.653 -4.98 1 97.19 85 ALA A C 1
ATOM 666 O O . ALA A 1 85 ? 10.211 0.904 -6.141 1 97.19 85 ALA A O 1
ATOM 667 N N . ALA A 1 86 ? 10.93 1.578 -4.105 1 95.06 86 ALA A N 1
ATOM 668 C CA . ALA A 1 86 ? 10.891 2.992 -4.469 1 95.06 86 ALA A CA 1
ATOM 669 C C . ALA A 1 86 ? 11.883 3.297 -5.586 1 95.06 86 ALA A C 1
ATOM 671 O O . ALA A 1 86 ? 11.57 4.043 -6.516 1 95.06 86 ALA A O 1
ATOM 672 N N . GLU A 1 87 ? 13.031 2.717 -5.457 1 94.56 87 GLU A N 1
ATOM 673 C CA . GLU A 1 87 ? 14.062 2.92 -6.469 1 94.56 87 GLU A CA 1
ATOM 674 C C . GLU A 1 87 ? 13.625 2.359 -7.82 1 94.56 87 GLU A C 1
ATOM 676 O O . GLU A 1 87 ? 13.773 3.023 -8.852 1 94.56 87 GLU A O 1
ATOM 681 N N . LEU A 1 88 ? 13.109 1.142 -7.812 1 96.81 88 LEU A N 1
ATOM 682 C CA . LEU A 1 88 ? 12.664 0.516 -9.047 1 96.81 88 LEU A CA 1
ATOM 683 C C . LEU A 1 88 ? 11.539 1.325 -9.688 1 96.81 88 LEU A C 1
ATOM 685 O O . LEU A 1 88 ? 11.547 1.557 -10.898 1 96.81 88 LEU A O 1
ATOM 689 N N . LYS A 1 89 ? 10.625 1.736 -8.891 1 96.06 89 LYS A N 1
ATOM 690 C CA . LYS A 1 89 ? 9.492 2.49 -9.414 1 96.06 89 LYS A CA 1
ATOM 691 C C . LYS A 1 89 ? 9.938 3.855 -9.938 1 96.06 89 LYS A C 1
ATOM 693 O O . LYS A 1 89 ? 9.398 4.352 -10.93 1 96.06 89 LYS A O 1
ATOM 698 N N . ALA A 1 90 ? 10.859 4.48 -9.273 1 94.75 90 ALA A N 1
ATOM 699 C CA . ALA A 1 90 ? 11.359 5.789 -9.703 1 94.75 90 ALA A CA 1
ATOM 700 C C . ALA A 1 90 ? 12 5.703 -11.078 1 94.75 90 ALA A C 1
ATOM 702 O O . ALA A 1 90 ? 11.891 6.633 -11.883 1 94.75 90 ALA A O 1
ATOM 703 N N . SER A 1 91 ? 12.617 4.602 -11.359 1 94.94 91 SER A N 1
ATOM 704 C CA . SER A 1 91 ? 13.453 4.496 -12.547 1 94.94 91 SER A CA 1
ATOM 705 C C . SER A 1 91 ? 12.75 3.723 -13.656 1 94.94 91 SER A C 1
ATOM 707 O O . SER A 1 91 ? 13.234 3.664 -14.789 1 94.94 91 SER A O 1
ATOM 709 N N . HIS A 1 92 ? 11.57 3.109 -13.375 1 95.69 92 HIS A N 1
ATOM 710 C CA . HIS A 1 92 ? 10.852 2.305 -14.352 1 95.69 92 HIS A CA 1
ATOM 711 C C . HIS A 1 92 ? 9.352 2.572 -14.297 1 95.69 92 HIS A C 1
ATOM 713 O O . HIS A 1 92 ? 8.805 2.822 -13.219 1 95.69 92 HIS A O 1
ATOM 719 N N . PRO A 1 93 ? 8.672 2.531 -15.461 1 93.88 93 PRO A N 1
ATOM 720 C CA . PRO A 1 93 ? 7.23 2.791 -15.508 1 93.88 93 PRO A CA 1
ATOM 721 C C . PRO A 1 93 ? 6.398 1.573 -15.117 1 93.88 93 PRO A C 1
ATOM 723 O O . PRO A 1 93 ? 5.57 1.11 -15.906 1 93.88 93 PRO A O 1
ATOM 726 N N . ILE A 1 94 ? 6.512 1.085 -13.938 1 95.88 94 ILE A N 1
ATOM 727 C CA . ILE A 1 94 ? 5.738 -0.043 -13.43 1 95.88 94 ILE A CA 1
ATOM 728 C C . ILE A 1 94 ? 4.848 0.418 -12.281 1 95.88 94 ILE A C 1
ATOM 730 O O . ILE A 1 94 ? 5.039 1.508 -11.734 1 95.88 94 ILE A O 1
ATOM 734 N N . SER A 1 95 ? 3.822 -0.416 -11.984 1 97 95 SER A N 1
ATOM 735 C CA . SER A 1 95 ? 2.914 -0.065 -10.898 1 97 95 SER A CA 1
ATOM 736 C C . SER A 1 95 ? 3.6 -0.193 -9.547 1 97 95 SER A C 1
ATOM 738 O O . SER A 1 95 ? 4.672 -0.793 -9.438 1 97 95 SER A O 1
ATOM 740 N N . LEU A 1 96 ? 3.029 0.42 -8.516 1 97.62 96 LEU A N 1
ATOM 741 C CA . LEU A 1 96 ? 3.527 0.312 -7.148 1 97.62 96 LEU A CA 1
ATOM 742 C C . LEU A 1 96 ? 3.551 -1.143 -6.691 1 97.62 96 LEU A C 1
ATOM 744 O O . LEU A 1 96 ? 4.531 -1.594 -6.094 1 97.62 96 LEU A O 1
ATOM 748 N N . ALA A 1 97 ? 2.473 -1.915 -6.996 1 97.56 97 ALA A N 1
ATOM 749 C CA . ALA A 1 97 ? 2.398 -3.326 -6.629 1 97.56 97 ALA A CA 1
ATOM 750 C C . ALA A 1 97 ? 3.465 -4.141 -7.355 1 97.56 97 ALA A C 1
ATOM 752 O O . ALA A 1 97 ? 4.109 -5.004 -6.758 1 97.56 97 ALA A O 1
ATOM 753 N N . ASP A 1 98 ? 3.719 -3.871 -8.641 1 97.75 98 ASP A N 1
ATOM 754 C CA . ASP A 1 98 ? 4.754 -4.555 -9.414 1 97.75 98 ASP A CA 1
ATOM 755 C C . ASP A 1 98 ? 6.145 -4.258 -8.844 1 97.75 98 ASP A C 1
ATOM 757 O O . ASP A 1 98 ? 6.992 -5.148 -8.781 1 97.75 98 ASP A O 1
ATOM 761 N N . ALA A 1 99 ? 6.367 -2.984 -8.461 1 98.06 99 ALA A N 1
ATOM 762 C CA . A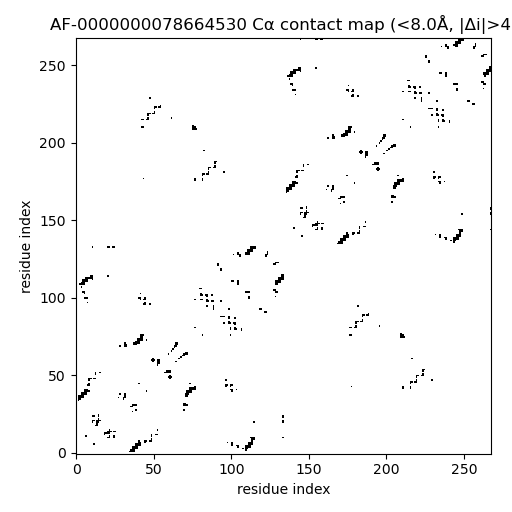LA A 1 99 ? 7.637 -2.602 -7.852 1 98.06 99 ALA A CA 1
ATOM 763 C C . ALA A 1 99 ? 7.875 -3.371 -6.555 1 98.06 99 ALA A C 1
ATOM 765 O O . ALA A 1 99 ? 9 -3.797 -6.273 1 98.06 99 ALA A O 1
ATOM 766 N N . CYS A 1 100 ? 6.82 -3.596 -5.801 1 98.31 100 CYS A N 1
ATOM 767 C CA . CYS A 1 100 ? 6.934 -4.332 -4.547 1 98.31 100 CYS A CA 1
ATOM 768 C C . CYS A 1 100 ? 7.242 -5.801 -4.801 1 98.31 100 CYS A C 1
ATOM 770 O O . CYS A 1 100 ? 8.078 -6.395 -4.113 1 98.31 100 CYS A O 1
ATOM 772 N N . ALA A 1 101 ? 6.617 -6.344 -5.781 1 98.25 101 ALA A N 1
ATOM 773 C CA . ALA A 1 101 ? 6.898 -7.73 -6.145 1 98.25 101 ALA A CA 1
ATOM 774 C C . ALA A 1 101 ? 8.344 -7.895 -6.594 1 98.25 101 ALA A C 1
ATOM 776 O O . ALA A 1 101 ? 9.055 -8.781 -6.113 1 98.25 101 ALA A O 1
ATOM 777 N N . ALA A 1 102 ? 8.789 -7.035 -7.457 1 98.19 102 ALA A N 1
ATOM 778 C CA . ALA A 1 102 ? 10.148 -7.078 -7.984 1 98.19 102 ALA A CA 1
ATOM 779 C C . ALA A 1 102 ? 11.172 -6.879 -6.871 1 98.19 102 ALA A C 1
ATOM 781 O O . ALA A 1 102 ? 12.18 -7.594 -6.805 1 98.19 102 ALA A O 1
ATOM 782 N N . ALA A 1 103 ? 10.906 -5.914 -6.02 1 98.38 103 ALA A N 1
ATOM 783 C CA . ALA A 1 103 ? 11.797 -5.645 -4.895 1 98.38 103 ALA A CA 1
ATOM 784 C C . ALA A 1 103 ? 11.906 -6.859 -3.977 1 98.38 103 ALA A C 1
ATOM 786 O O . ALA A 1 103 ? 12.984 -7.18 -3.486 1 98.38 103 ALA A O 1
ATOM 787 N N . THR A 1 104 ? 10.789 -7.48 -3.721 1 98.31 104 THR A N 1
ATOM 788 C CA . THR A 1 104 ? 10.773 -8.656 -2.861 1 98.31 104 THR A CA 1
ATOM 789 C C . THR A 1 104 ? 11.633 -9.773 -3.455 1 98.31 104 THR A C 1
ATOM 791 O O . THR A 1 104 ? 12.445 -10.375 -2.754 1 9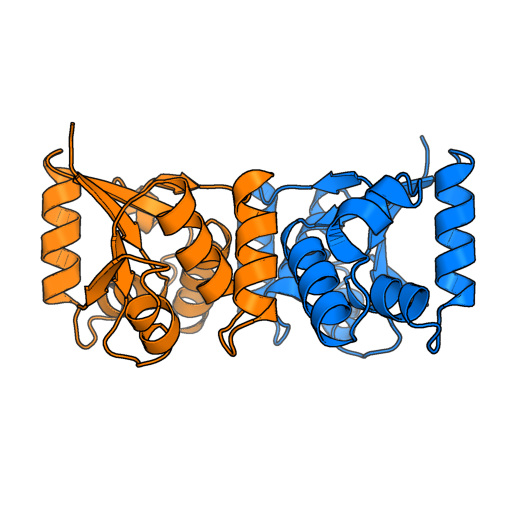8.31 104 THR A O 1
ATOM 794 N N . ALA A 1 105 ? 11.453 -10.031 -4.762 1 98 105 ALA A N 1
ATOM 795 C CA . ALA A 1 105 ? 12.25 -11.047 -5.43 1 98 105 ALA A CA 1
ATOM 796 C C . ALA A 1 105 ? 13.742 -10.703 -5.379 1 98 105 ALA A C 1
ATOM 798 O O . ALA A 1 105 ? 14.578 -11.578 -5.184 1 98 105 ALA A O 1
ATOM 799 N N . ARG A 1 106 ? 14.031 -9.453 -5.508 1 97.5 106 ARG A N 1
ATOM 800 C CA . ARG A 1 106 ? 15.422 -9 -5.48 1 97.5 106 ARG A CA 1
ATOM 801 C C . ARG A 1 106 ? 16.031 -9.188 -4.098 1 97.5 106 ARG A C 1
ATOM 803 O O . ARG A 1 106 ? 17.156 -9.68 -3.975 1 97.5 106 ARG A O 1
ATOM 810 N N . VAL A 1 107 ? 15.352 -8.852 -3.098 1 97 107 VAL A N 1
ATOM 811 C CA . VAL A 1 107 ? 15.83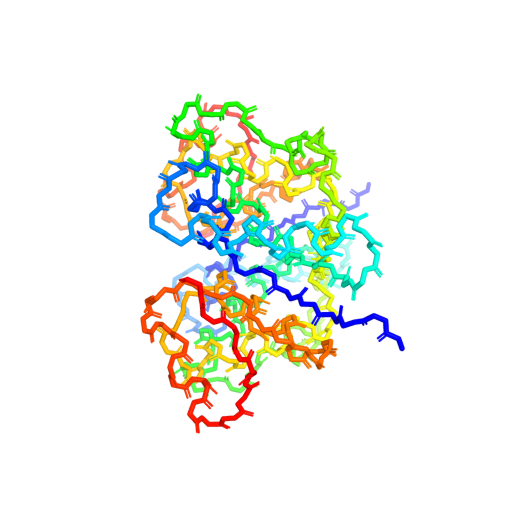6 -8.945 -1.726 1 97 107 VAL A CA 1
ATOM 812 C C . VAL A 1 107 ? 16.062 -10.414 -1.356 1 97 107 VAL A C 1
ATOM 814 O O . VAL A 1 107 ? 17.047 -10.75 -0.689 1 97 107 VAL A O 1
ATOM 817 N N . LEU A 1 108 ? 15.164 -11.219 -1.823 1 96.75 108 LEU A N 1
ATOM 818 C CA . LEU A 1 108 ? 15.258 -12.641 -1.515 1 96.75 108 LEU A CA 1
ATOM 819 C C . LEU A 1 108 ? 16.203 -13.344 -2.484 1 96.75 108 LEU A C 1
ATOM 821 O O . LEU A 1 108 ? 16.484 -14.531 -2.33 1 96.75 108 LEU A O 1
ATOM 825 N N . ASP A 1 109 ? 16.641 -12.648 -3.443 1 96.62 109 ASP A N 1
ATOM 826 C CA . ASP A 1 109 ? 17.5 -13.203 -4.484 1 96.62 109 ASP A CA 1
ATOM 827 C C . ASP A 1 109 ? 16.875 -14.453 -5.102 1 96.62 109 ASP A C 1
ATOM 829 O O . ASP A 1 109 ? 17.5 -15.516 -5.133 1 96.62 109 ASP A O 1
ATOM 833 N N . CYS A 1 110 ? 15.648 -14.281 -5.605 1 97.81 110 CYS A N 1
ATOM 834 C CA . CYS A 1 110 ? 14.93 -15.391 -6.215 1 97.81 110 CYS A CA 1
ATOM 835 C C . CYS A 1 110 ? 14.117 -14.922 -7.418 1 97.81 110 CYS A C 1
ATOM 837 O O . CYS A 1 110 ? 14.195 -13.75 -7.801 1 97.81 110 CYS A O 1
ATOM 839 N N . GLN A 1 111 ? 13.445 -15.875 -8.078 1 97.56 111 GLN A N 1
ATOM 840 C CA . GLN A 1 111 ? 12.711 -15.547 -9.297 1 97.56 111 GLN A CA 1
ATOM 841 C C . GLN A 1 111 ? 11.32 -15.008 -8.969 1 97.56 111 GLN A C 1
ATOM 843 O O . GLN A 1 111 ? 10.688 -15.438 -8 1 97.56 111 GLN A O 1
ATOM 848 N N . LEU A 1 112 ? 10.961 -14.086 -9.758 1 98.25 112 LEU A N 1
ATOM 849 C CA . LEU A 1 112 ? 9.617 -13.516 -9.719 1 98.25 112 LEU A CA 1
ATOM 850 C C . LEU A 1 112 ? 8.711 -14.188 -10.75 1 98.25 112 LEU A C 1
ATOM 852 O O . LEU A 1 112 ? 9.039 -14.227 -11.938 1 98.25 112 LEU A O 1
ATOM 856 N N . VAL A 1 113 ? 7.629 -14.742 -10.242 1 98.06 113 VAL A N 1
ATOM 857 C CA . VAL A 1 113 ? 6.656 -15.359 -11.133 1 98.06 113 VAL A CA 1
ATOM 858 C C . VAL A 1 113 ? 5.691 -14.297 -11.656 1 98.06 113 VAL A C 1
ATOM 860 O O . VAL A 1 113 ? 4.969 -13.672 -10.883 1 98.06 113 VAL A O 1
ATOM 863 N N . VAL A 1 114 ? 5.68 -14.109 -12.953 1 97.75 114 VAL A N 1
ATOM 864 C CA . VAL A 1 114 ? 4.855 -13.078 -13.562 1 97.75 114 VAL A CA 1
ATOM 865 C C . VAL A 1 114 ? 4.07 -13.672 -14.734 1 97.75 114 VAL A C 1
ATOM 867 O O . VAL A 1 114 ? 4.391 -14.758 -15.211 1 97.75 114 VAL A O 1
ATOM 870 N N . SER A 1 115 ? 2.984 -12.938 -15.141 1 95.56 115 SER A N 1
ATOM 871 C CA . SER A 1 115 ? 2.24 -13.344 -16.328 1 95.56 115 SER A CA 1
ATOM 872 C C . SER A 1 115 ? 2.939 -12.883 -17.594 1 95.56 115 SER A C 1
ATOM 874 O O . SER A 1 115 ? 4.059 -12.367 -17.547 1 95.56 115 SER A O 1
ATOM 876 N N . ALA A 1 116 ? 2.344 -13.062 -18.734 1 86.19 116 ALA A N 1
ATOM 877 C CA . ALA A 1 116 ? 2.945 -12.805 -20.031 1 86.19 116 ALA A CA 1
ATOM 878 C C . ALA A 1 116 ? 3.062 -11.305 -20.297 1 86.19 116 ALA A C 1
ATOM 880 O O . ALA A 1 116 ? 3.785 -10.891 -21.203 1 86.19 116 ALA A O 1
ATOM 881 N N . ASP A 1 117 ? 2.57 -10.461 -19.438 1 77.31 117 ASP A N 1
ATOM 882 C CA . ASP A 1 117 ? 2.564 -9.023 -19.688 1 77.31 117 ASP A CA 1
ATOM 883 C C . ASP A 1 117 ? 3.977 -8.445 -19.609 1 77.31 117 ASP A C 1
ATOM 885 O O . ASP A 1 117 ? 4.789 -8.883 -18.781 1 77.31 117 ASP A O 1
ATOM 889 N N . PRO A 1 118 ? 4.242 -7.527 -20.469 1 85.38 118 PRO A N 1
ATOM 890 C CA . PRO A 1 118 ? 5.594 -7 -20.672 1 85.38 118 PRO A CA 1
ATOM 891 C C . PRO A 1 118 ? 6 -6 -19.594 1 85.38 118 PRO A C 1
ATOM 893 O O . PRO A 1 118 ? 7.07 -5.391 -19.688 1 85.38 118 PRO A O 1
ATOM 896 N N . GLU A 1 119 ? 5.328 -5.938 -18.5 1 87.44 119 GLU A N 1
ATOM 897 C CA . GLU A 1 119 ? 5.559 -4.871 -17.531 1 87.44 119 GLU A CA 1
ATOM 898 C C . GLU A 1 119 ? 6.934 -5.004 -16.891 1 87.44 119 GLU A C 1
ATOM 900 O O . GLU A 1 119 ? 7.547 -4.004 -16.5 1 87.44 119 GLU A O 1
ATOM 905 N N . PHE A 1 120 ? 7.496 -6.219 -16.875 1 94.56 120 PHE A N 1
ATOM 906 C CA . PHE A 1 120 ? 8.727 -6.465 -16.141 1 94.56 120 PHE A CA 1
ATOM 907 C C . PHE A 1 120 ? 9.906 -6.637 -17.109 1 94.56 120 PHE A C 1
ATOM 909 O O . PHE A 1 120 ? 11.031 -6.902 -16.672 1 94.56 120 PHE A O 1
ATOM 916 N N . LYS A 1 121 ? 9.68 -6.48 -18.406 1 92.19 121 LYS A N 1
ATOM 917 C CA . LYS A 1 121 ? 10.711 -6.723 -19.406 1 92.19 121 LYS A CA 1
ATOM 918 C C . LYS A 1 121 ? 11.922 -5.816 -19.172 1 92.19 121 LYS A C 1
ATOM 920 O O . LYS A 1 121 ? 13.062 -6.262 -19.297 1 92.19 121 LYS A O 1
ATOM 925 N N . ALA A 1 122 ? 11.625 -4.621 -18.875 1 92.19 122 ALA A N 1
ATOM 926 C CA . ALA A 1 122 ? 12.719 -3.672 -18.672 1 92.19 122 ALA A CA 1
ATOM 927 C C . ALA A 1 122 ? 13.578 -4.074 -17.484 1 92.19 122 ALA A C 1
ATOM 929 O O . ALA A 1 122 ? 14.805 -3.975 -17.531 1 92.19 122 ALA A O 1
ATOM 930 N N . LEU A 1 123 ? 12.984 -4.5 -16.438 1 95.38 123 LEU A N 1
ATOM 931 C CA . LEU A 1 123 ? 13.719 -4.926 -15.242 1 95.38 123 LEU A CA 1
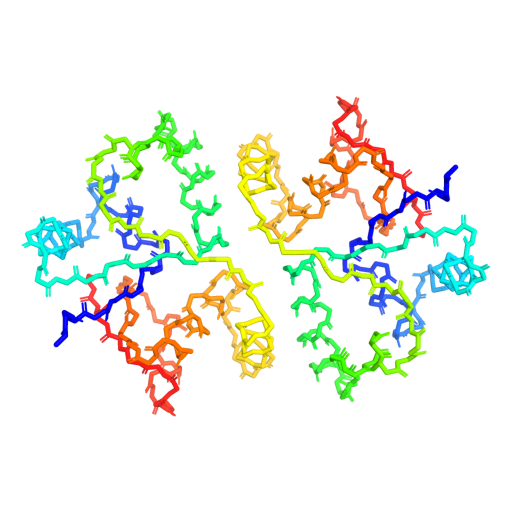ATOM 932 C C . LEU A 1 123 ? 14.523 -6.191 -15.516 1 95.38 123 LEU A C 1
ATOM 934 O O . LEU A 1 123 ? 15.656 -6.328 -15.047 1 95.38 123 LEU A O 1
ATOM 938 N N . GLU A 1 124 ? 13.875 -7.066 -16.266 1 93 124 GLU A N 1
ATOM 939 C CA . GLU A 1 124 ? 14.531 -8.32 -16.609 1 93 124 GLU A CA 1
ATOM 940 C C . GLU A 1 124 ? 15.75 -8.07 -17.5 1 93 124 GLU A C 1
ATOM 942 O O . GLU A 1 124 ? 16.812 -8.648 -17.281 1 93 124 GLU A O 1
ATOM 947 N N . SER A 1 125 ? 15.609 -7.191 -18.453 1 91.69 125 SER A N 1
ATOM 948 C CA . SER A 1 125 ? 16.672 -6.906 -19.406 1 91.69 125 SER A CA 1
ATOM 949 C C . SER A 1 125 ? 17.875 -6.266 -18.719 1 91.69 125 SER A C 1
ATOM 951 O O . SER A 1 125 ? 19.016 -6.441 -19.156 1 91.69 125 SER A O 1
ATOM 953 N N . LYS A 1 126 ? 17.656 -5.57 -17.656 1 94.25 126 LYS A N 1
ATOM 954 C CA . LYS A 1 126 ? 18.719 -4.898 -16.906 1 94.25 126 LYS A CA 1
ATOM 955 C C . LYS A 1 126 ? 19.25 -5.789 -15.789 1 94.25 126 LYS A C 1
ATOM 957 O O . LYS A 1 126 ? 20 -5.332 -14.93 1 94.25 126 LYS A O 1
ATOM 962 N N . ASN A 1 127 ? 18.75 -6.977 -15.75 1 93.88 127 ASN A N 1
ATOM 963 C CA . ASN A 1 127 ? 19.172 -7.992 -14.781 1 93.88 127 ASN A CA 1
ATOM 964 C C . ASN A 1 127 ? 18.859 -7.559 -13.352 1 93.88 127 ASN A C 1
ATOM 966 O O . ASN A 1 127 ? 19.641 -7.852 -12.438 1 93.88 127 ASN A O 1
ATOM 970 N N . LEU A 1 128 ? 17.844 -6.82 -13.227 1 95.31 128 LEU A N 1
ATOM 971 C CA . LEU A 1 128 ? 17.453 -6.367 -11.898 1 95.31 128 LEU A CA 1
ATOM 972 C C . LEU A 1 128 ? 16.609 -7.422 -11.195 1 95.31 128 LEU A C 1
ATOM 974 O O . LEU A 1 128 ? 16.516 -7.438 -9.969 1 95.31 128 LEU A O 1
ATOM 978 N N . ILE A 1 129 ? 15.984 -8.25 -11.992 1 96.62 129 ILE A N 1
ATOM 979 C CA . ILE A 1 129 ? 15.195 -9.359 -11.461 1 96.62 129 ILE A CA 1
ATOM 980 C C . ILE A 1 129 ? 15.312 -10.562 -12.391 1 96.62 129 ILE A C 1
ATOM 982 O O . ILE A 1 129 ? 15.68 -10.422 -13.555 1 96.62 129 ILE A O 1
ATOM 986 N N . LYS A 1 130 ? 15.141 -11.758 -11.805 1 96.62 130 LYS A N 1
ATOM 987 C CA . LYS A 1 130 ? 14.945 -12.992 -12.547 1 96.62 130 LYS A CA 1
ATOM 988 C C . LYS A 1 130 ? 13.469 -13.375 -12.609 1 96.62 130 LYS A C 1
ATOM 990 O O . LYS A 1 130 ? 12.742 -13.211 -11.625 1 96.62 130 LYS A O 1
ATOM 995 N N . ILE A 1 131 ? 13.07 -13.867 -13.766 1 96.69 131 ILE A N 1
ATOM 996 C CA . ILE A 1 131 ? 11.625 -13.992 -13.961 1 96.69 131 ILE A CA 1
ATOM 997 C C . ILE A 1 131 ? 11.273 -15.422 -14.352 1 96.69 131 ILE A C 1
ATOM 999 O O . ILE A 1 131 ? 12.055 -16.094 -15.031 1 96.69 131 ILE A O 1
ATOM 1003 N N . ILE A 1 132 ? 10.219 -15.953 -13.82 1 96.69 132 ILE A N 1
ATOM 1004 C CA . ILE A 1 132 ? 9.477 -17.094 -14.352 1 96.69 132 ILE A CA 1
ATOM 1005 C C . ILE A 1 132 ? 8.18 -16.594 -14.992 1 96.69 132 ILE A C 1
ATOM 1007 O O . ILE A 1 132 ? 7.336 -16 -14.32 1 96.69 132 ILE A O 1
ATOM 1011 N N . ARG A 1 133 ? 8 -16.844 -16.234 1 95.81 133 ARG A N 1
ATOM 1012 C CA . ARG A 1 133 ? 6.777 -16.453 -16.922 1 95.81 133 ARG A CA 1
ATOM 1013 C C . ARG A 1 133 ? 5.805 -17.625 -17.016 1 95.81 133 ARG A C 1
ATOM 1015 O O . ARG A 1 133 ? 6.199 -18.734 -17.375 1 95.81 133 ARG A O 1
ATOM 1022 N N . VAL A 1 134 ? 4.688 -17.281 -16.672 1 96.5 134 VAL A N 1
ATOM 1023 C CA . VAL A 1 134 ? 3.664 -18.312 -16.719 1 96.5 134 VAL A CA 1
ATOM 1024 C C . VAL A 1 134 ? 2.568 -17.922 -17.703 1 96.5 134 VAL A C 1
ATOM 1026 O O . VAL A 1 134 ? 2.373 -16.734 -17.984 1 96.5 134 VAL A O 1
ATOM 1029 N N . MET B 1 1 ? -2.822 11.07 25.969 1 65.31 1 MET B N 1
ATOM 1030 C CA . MET B 1 1 ? -1.936 10.469 24.969 1 65.31 1 MET B CA 1
ATOM 1031 C C . MET B 1 1 ? -1.914 11.305 23.688 1 65.31 1 MET B C 1
ATOM 1033 O O . MET B 1 1 ? -2.906 11.953 23.359 1 65.31 1 MET B O 1
ATOM 1037 N N . PRO B 1 2 ? -0.654 11.633 23.156 1 77.88 2 PRO B N 1
ATOM 1038 C CA . PRO B 1 2 ? -0.662 12.523 21.984 1 77.88 2 PRO B CA 1
ATOM 1039 C C . PRO B 1 2 ? -1.594 12.039 20.891 1 77.88 2 PRO B C 1
ATOM 1041 O O . PRO B 1 2 ? -1.833 10.836 20.75 1 77.88 2 PRO B O 1
ATOM 1044 N N . LYS B 1 3 ? -2.152 13.062 20.344 1 92.88 3 LYS B N 1
ATOM 1045 C CA . LYS B 1 3 ? -2.98 12.789 19.172 1 92.88 3 LYS B CA 1
ATOM 1046 C C . LYS B 1 3 ? -2.184 12.055 18.094 1 92.88 3 LYS B C 1
ATOM 1048 O O . LYS B 1 3 ? -1.003 12.344 17.891 1 92.88 3 LYS B O 1
ATOM 1053 N N . LYS B 1 4 ? -2.77 11 17.547 1 97.38 4 LYS B N 1
ATOM 1054 C CA . LYS B 1 4 ? -2.127 10.289 16.438 1 97.38 4 LYS B CA 1
ATOM 1055 C C . LYS B 1 4 ? -2.74 10.672 15.102 1 97.38 4 LYS B C 1
ATOM 1057 O O . LYS B 1 4 ? -3.957 10.844 14.992 1 97.38 4 LYS B O 1
ATOM 1062 N N . ILE B 1 5 ? -1.861 10.781 14.102 1 98.25 5 ILE B N 1
ATOM 1063 C CA . ILE B 1 5 ? -2.346 11.031 12.75 1 98.25 5 ILE B CA 1
ATOM 1064 C C . ILE B 1 5 ? -1.557 10.188 11.75 1 98.25 5 ILE B C 1
ATOM 1066 O O . ILE B 1 5 ? -0.4 9.836 12.008 1 98.25 5 ILE B O 1
ATOM 1070 N N . VAL B 1 6 ? -2.201 9.812 10.703 1 98.06 6 VAL B N 1
ATOM 1071 C CA . VAL B 1 6 ? -1.577 9.109 9.586 1 98.06 6 VAL B CA 1
ATOM 1072 C C . VAL B 1 6 ? -1.581 10.008 8.352 1 98.06 6 VAL B C 1
ATOM 1074 O O . VAL B 1 6 ? -2.602 10.617 8.023 1 98.06 6 VAL B O 1
ATOM 1077 N N . PHE B 1 7 ? -0.428 10.086 7.703 1 97.38 7 PHE B N 1
ATOM 1078 C CA . PHE B 1 7 ? -0.361 10.883 6.48 1 97.38 7 PHE B CA 1
ATOM 1079 C C . PHE B 1 7 ? -0.573 10 5.254 1 97.38 7 PHE B C 1
ATOM 1081 O O . PHE B 1 7 ? 0.057 8.945 5.121 1 97.38 7 PHE B O 1
ATOM 1088 N N . ASP B 1 8 ? -1.522 10.484 4.352 1 97.44 8 ASP B N 1
ATOM 1089 C CA . ASP B 1 8 ? -1.416 10.047 2.961 1 97.44 8 ASP B CA 1
ATOM 1090 C C . ASP B 1 8 ? -0.17 10.633 2.299 1 97.44 8 ASP B C 1
ATOM 1092 O O . ASP B 1 8 ? 0.501 11.492 2.873 1 97.44 8 ASP B O 1
ATOM 1096 N N . SER B 1 9 ? 0.162 10.125 1.108 1 95.88 9 SER B N 1
ATOM 1097 C CA . SER B 1 9 ? 1.381 10.578 0.45 1 95.88 9 SER B CA 1
ATOM 1098 C C . SER B 1 9 ? 1.237 12.016 -0.039 1 95.88 9 SER B C 1
ATOM 1100 O O . SER B 1 9 ? 2.188 12.797 0.031 1 95.88 9 SER B O 1
ATOM 1102 N N . GLN B 1 10 ? 0.052 12.43 -0.448 1 96.56 10 GLN B N 1
ATOM 1103 C CA . GLN B 1 10 ? -0.119 13.68 -1.187 1 96.56 10 GLN B CA 1
ATOM 1104 C C . GLN B 1 10 ? 0.143 14.883 -0.294 1 96.56 10 GLN B C 1
ATOM 1106 O O . GLN B 1 10 ? 0.778 15.852 -0.72 1 96.56 10 GLN B O 1
ATOM 1111 N N . PRO B 1 11 ? -0.353 14.836 0.941 1 96.38 11 PRO B N 1
ATOM 1112 C CA . PRO B 1 11 ? -0.023 15.977 1.802 1 96.38 11 PRO B CA 1
ATOM 1113 C C . PRO B 1 11 ? 1.481 16.172 1.969 1 96.38 11 PRO B C 1
ATOM 1115 O O . PRO B 1 11 ? 1.971 17.297 1.908 1 96.38 11 PRO B O 1
ATOM 1118 N N . LEU B 1 12 ? 2.193 15.141 2.154 1 94.44 12 LEU B N 1
ATOM 1119 C CA . LEU B 1 12 ? 3.639 15.242 2.338 1 94.44 12 LEU B CA 1
ATOM 1120 C C . LEU B 1 12 ? 4.328 15.648 1.039 1 94.44 12 LEU B C 1
ATOM 1122 O O . LEU B 1 12 ? 5.309 16.391 1.058 1 94.44 12 LEU B O 1
ATOM 1126 N N . LEU B 1 13 ? 3.814 15.102 -0.061 1 93.31 13 LEU B N 1
ATOM 1127 C CA . LEU B 1 13 ? 4.34 15.539 -1.351 1 93.31 13 LEU B CA 1
ATOM 1128 C C . LEU B 1 13 ? 4.164 17.047 -1.527 1 93.31 13 LEU B C 1
ATOM 1130 O O . LEU B 1 13 ? 5.098 17.734 -1.949 1 93.31 13 LEU B O 1
ATOM 1134 N N . SER B 1 14 ? 2.943 17.531 -1.147 1 93.38 14 SER B N 1
ATOM 1135 C CA . SER B 1 14 ? 2.668 18.969 -1.242 1 93.38 14 SER B CA 1
ATOM 1136 C C . SER B 1 14 ? 3.621 19.766 -0.366 1 93.38 14 SER B C 1
ATOM 1138 O O . SER B 1 14 ? 4.074 20.844 -0.76 1 93.38 14 SER B O 1
ATOM 1140 N N . PHE B 1 15 ? 3.928 19.219 0.713 1 92.06 15 PHE B N 1
ATOM 1141 C CA . PHE B 1 15 ? 4.848 19.859 1.64 1 92.06 15 PHE B CA 1
ATOM 1142 C C . PHE B 1 15 ? 6.246 19.953 1.04 1 92.06 15 PHE B C 1
ATOM 1144 O O . PHE B 1 15 ? 6.832 21.031 0.984 1 92.06 15 PHE B O 1
ATOM 1151 N N . PHE B 1 16 ? 6.77 18.859 0.534 1 89.69 16 PHE B N 1
ATOM 1152 C CA . PHE B 1 16 ? 8.133 18.797 0.023 1 89.69 16 PHE B CA 1
ATOM 1153 C C . PHE B 1 16 ? 8.258 19.594 -1.277 1 89.69 16 PHE B C 1
ATOM 1155 O O . PHE B 1 16 ? 9.305 20.172 -1.562 1 89.69 16 PHE B O 1
ATOM 1162 N N . LEU B 1 17 ? 7.16 19.656 -1.968 1 90.44 17 LEU B N 1
ATOM 1163 C CA . LEU B 1 17 ? 7.199 20.328 -3.264 1 90.44 17 LEU B CA 1
ATOM 1164 C C . LEU B 1 17 ? 6.652 21.75 -3.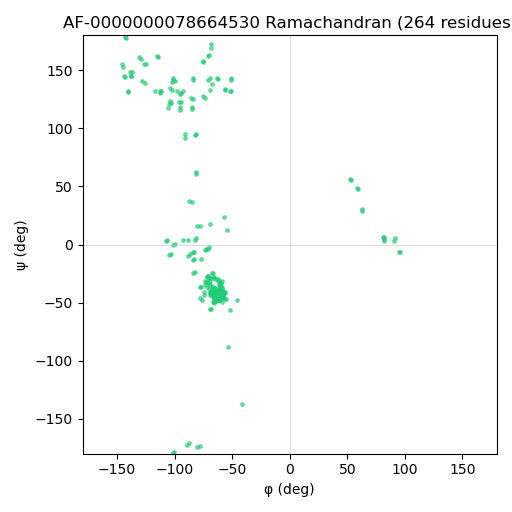16 1 90.44 17 LEU B C 1
ATOM 1166 O O . LEU B 1 17 ? 6.547 22.453 -4.168 1 90.44 17 LEU B O 1
ATOM 1170 N N . GLN B 1 18 ? 6.246 22.141 -1.939 1 91.88 18 GLN B N 1
ATOM 1171 C CA . GLN B 1 18 ? 5.742 23.469 -1.664 1 91.88 18 GLN B CA 1
ATOM 1172 C C . GLN B 1 18 ? 4.531 23.797 -2.533 1 91.88 18 GLN B C 1
ATOM 1174 O O . GLN B 1 18 ? 4.496 24.828 -3.197 1 91.88 18 GLN B O 1
ATOM 1179 N N . GLU B 1 19 ? 3.682 22.922 -2.549 1 93.62 19 GLU B N 1
ATOM 1180 C CA . GLU B 1 19 ? 2.426 23.062 -3.279 1 93.62 19 GLU B CA 1
ATOM 1181 C C . GLU B 1 19 ? 1.28 23.438 -2.342 1 93.62 19 GLU B C 1
ATOM 1183 O O . GLU B 1 19 ? 1.505 23.719 -1.165 1 93.62 19 GLU B O 1
ATOM 1188 N N . GLU B 1 20 ? 0.106 23.562 -2.877 1 94.31 20 GLU B N 1
ATOM 1189 C CA . GLU B 1 20 ? -1.073 23.891 -2.084 1 94.31 20 GLU B CA 1
ATOM 1190 C C . GLU B 1 20 ? -1.219 22.953 -0.889 1 94.31 20 GLU B C 1
ATOM 1192 O O . GLU B 1 20 ? -1.07 21.734 -1.024 1 94.31 20 GLU B O 1
ATOM 1197 N N . GLY B 1 21 ? -1.455 23.516 0.307 1 95.06 21 GLY B N 1
ATOM 1198 C CA . GLY B 1 21 ? -1.634 22.734 1.521 1 95.06 21 GLY B CA 1
ATOM 1199 C C . GLY B 1 21 ? -0.357 22.578 2.324 1 95.06 21 GLY B C 1
ATOM 1200 O O . GLY B 1 21 ? -0.391 22.125 3.475 1 95.06 21 GLY B O 1
ATOM 1201 N N . ALA B 1 22 ? 0.777 23.031 1.79 1 94.81 22 ALA B N 1
ATOM 1202 C CA . ALA B 1 22 ? 2.086 22.844 2.408 1 94.81 22 ALA B CA 1
ATOM 1203 C C . ALA B 1 22 ? 2.133 23.469 3.801 1 94.81 22 ALA B C 1
ATOM 1205 O O . ALA B 1 22 ? 2.672 22.859 4.734 1 94.81 22 ALA B O 1
ATOM 1206 N N . ALA B 1 23 ? 1.535 24.625 3.982 1 96.19 23 ALA B N 1
ATOM 1207 C CA . ALA B 1 23 ? 1.571 25.328 5.266 1 96.19 23 ALA B CA 1
ATOM 1208 C C . ALA B 1 23 ? 0.811 24.547 6.336 1 96.19 23 ALA B C 1
ATOM 1210 O O . ALA B 1 23 ? 1.237 24.5 7.492 1 96.19 23 ALA B O 1
ATOM 1211 N N . LYS B 1 24 ? -0.229 24 5.918 1 97.25 24 LYS B N 1
ATOM 1212 C CA . LYS B 1 24 ? -1.01 23.219 6.859 1 97.25 24 LYS B CA 1
ATOM 1213 C C . LYS B 1 24 ? -0.255 21.953 7.273 1 97.25 24 LYS B C 1
ATOM 1215 O O . LYS B 1 24 ? -0.289 21.562 8.438 1 97.25 24 LYS B O 1
ATOM 1220 N N . VAL B 1 25 ? 0.351 21.328 6.352 1 95.69 25 VAL B N 1
ATOM 1221 C CA . VAL B 1 25 ? 1.15 20.141 6.652 1 95.69 25 VAL B CA 1
ATOM 1222 C C . VAL B 1 25 ? 2.309 20.531 7.57 1 95.69 25 VAL B C 1
ATOM 1224 O O . VAL B 1 25 ? 2.623 19.797 8.516 1 95.69 25 VAL B O 1
ATOM 1227 N N . GLU B 1 26 ? 2.887 21.656 7.293 1 93.88 26 GLU B N 1
ATOM 1228 C CA . GLU B 1 26 ? 3.979 22.141 8.133 1 93.88 26 GLU B CA 1
ATOM 1229 C C . GLU B 1 26 ? 3.527 22.312 9.578 1 93.88 26 GLU B C 1
ATOM 1231 O O . GLU B 1 26 ? 4.266 21.984 10.508 1 93.88 26 GLU B O 1
ATOM 1236 N N . ASN B 1 27 ? 2.412 22.797 9.766 1 95.81 27 ASN B N 1
ATOM 1237 C CA . ASN B 1 27 ? 1.869 22.969 11.109 1 95.81 27 ASN B CA 1
ATOM 1238 C C . ASN B 1 27 ? 1.724 21.625 11.82 1 95.81 27 ASN B C 1
ATOM 1240 O O . ASN B 1 27 ? 2.031 21.5 13.008 1 95.81 27 ASN B O 1
ATOM 1244 N N . LEU B 1 28 ? 1.226 20.641 11.102 1 95.81 28 LEU B N 1
ATOM 1245 C CA . LEU B 1 28 ? 1.097 19.312 11.672 1 95.81 28 LEU B CA 1
ATOM 1246 C C . LEU B 1 28 ? 2.465 18.734 12.016 1 95.81 28 LEU B C 1
ATOM 1248 O O . LEU B 1 28 ? 2.637 18.109 13.07 1 95.81 28 LEU B O 1
ATOM 1252 N N . ILE B 1 29 ? 3.445 18.953 11.172 1 93.69 29 ILE B N 1
ATOM 1253 C CA . ILE B 1 29 ? 4.797 18.453 11.398 1 93.69 29 ILE B CA 1
ATOM 1254 C C . ILE B 1 29 ? 5.398 19.125 12.633 1 93.69 29 ILE B C 1
ATOM 1256 O O . ILE B 1 29 ? 6.062 18.469 13.438 1 93.69 29 ILE B O 1
ATOM 1260 N N . ASN B 1 30 ? 5.086 20.375 12.766 1 93.5 30 ASN B N 1
ATOM 1261 C CA . ASN B 1 30 ? 5.555 21.094 13.945 1 93.5 30 ASN B CA 1
ATOM 1262 C C . ASN B 1 30 ? 4.965 20.5 15.227 1 93.5 30 ASN B C 1
ATOM 1264 O O . ASN B 1 30 ? 5.652 20.406 16.25 1 93.5 30 ASN B O 1
ATOM 1268 N N . GLN B 1 31 ? 3.795 20.203 15.148 1 94.75 31 GLN B N 1
ATOM 1269 C CA . GLN B 1 31 ? 3.148 19.578 16.297 1 94.75 31 GLN B CA 1
ATOM 1270 C C . GLN B 1 31 ? 3.789 18.234 16.625 1 94.75 31 GLN B C 1
ATOM 1272 O O . GLN B 1 31 ? 3.93 17.875 17.797 1 94.75 31 GLN B O 1
ATOM 1277 N N . ILE B 1 32 ? 4.094 17.438 15.664 1 94.25 32 ILE B N 1
ATOM 1278 C CA . ILE B 1 32 ? 4.758 16.156 15.852 1 94.25 32 ILE B CA 1
ATOM 1279 C C . ILE B 1 32 ? 6.129 16.375 16.484 1 94.25 32 ILE B C 1
ATOM 1281 O O . ILE B 1 32 ? 6.496 15.68 17.438 1 94.25 32 ILE B O 1
ATOM 1285 N N . GLU B 1 33 ? 6.828 17.406 15.969 1 90.81 33 GLU B N 1
ATOM 1286 C CA . GLU B 1 33 ? 8.172 17.688 16.453 1 90.81 33 GLU B CA 1
ATOM 1287 C C . GLU B 1 33 ? 8.156 18.141 17.906 1 90.81 33 GLU B C 1
ATOM 1289 O O . GLU B 1 33 ? 9.078 17.828 18.672 1 90.81 33 GLU B O 1
ATOM 1294 N N . ARG B 1 34 ? 7.145 18.688 18.281 1 91.88 34 ARG B N 1
ATOM 1295 C CA . ARG B 1 34 ? 7.023 19.188 19.656 1 91.88 34 ARG B CA 1
ATOM 1296 C C . ARG B 1 34 ? 6.488 18.094 20.578 1 91.88 34 ARG B C 1
ATOM 1298 O O . ARG B 1 34 ? 6.414 18.297 21.797 1 91.88 34 ARG B O 1
ATOM 1305 N N . GLY B 1 35 ? 6.043 17.016 20.031 1 91.5 35 GLY B N 1
ATOM 1306 C CA . GLY B 1 35 ? 5.609 15.891 20.844 1 91.5 35 GLY B CA 1
ATOM 1307 C C . GLY B 1 35 ? 4.125 15.93 21.172 1 91.5 35 GLY B C 1
ATOM 1308 O O . GLY B 1 35 ? 3.613 15.047 21.844 1 91.5 35 GLY B O 1
ATOM 1309 N N . SER B 1 36 ? 3.42 16.875 20.609 1 94.12 36 SER B N 1
ATOM 1310 C CA . SER B 1 36 ? 1.994 17 20.891 1 94.12 36 SER B CA 1
ATOM 1311 C C . SER B 1 36 ? 1.165 16.078 20 1 94.12 36 SER B C 1
ATOM 1313 O O . SER B 1 36 ? -0.02 15.859 20.266 1 94.12 36 SER B O 1
ATOM 1315 N N . CYS B 1 37 ? 1.795 15.562 19 1 95.06 37 CYS B N 1
ATOM 1316 C CA . CYS B 1 37 ? 1.166 14.648 18.062 1 95.06 37 CYS B CA 1
ATOM 1317 C C . CYS B 1 37 ? 2.143 13.562 17.609 1 95.06 37 CYS B C 1
ATOM 1319 O O . CYS B 1 37 ? 3.354 13.789 17.578 1 95.06 37 CYS B O 1
ATOM 1321 N N . GLU B 1 38 ? 1.607 12.375 17.422 1 96.31 38 GLU B N 1
ATOM 1322 C CA . GLU B 1 38 ? 2.396 11.32 16.797 1 96.31 38 GLU B CA 1
ATOM 1323 C C . GLU B 1 38 ? 1.995 11.125 15.336 1 96.31 38 GLU B C 1
ATOM 1325 O O . GLU B 1 38 ? 0.821 10.898 15.031 1 96.31 38 GLU B O 1
ATOM 1330 N N . GLY B 1 39 ? 2.93 11.273 14.445 1 96.38 39 GLY B N 1
ATOM 1331 C CA . GLY B 1 39 ? 2.686 11.148 13.016 1 96.38 39 GLY B CA 1
ATOM 1332 C C . GLY B 1 39 ? 3.139 9.82 12.445 1 96.38 39 GLY B C 1
ATOM 1333 O O . GLY B 1 39 ? 4.227 9.336 12.773 1 96.38 39 GLY B O 1
ATOM 1334 N N . TYR B 1 40 ? 2.291 9.219 11.664 1 96.19 40 TYR B N 1
ATOM 1335 C CA . TYR B 1 40 ? 2.58 7.938 11.023 1 96.19 40 TYR B CA 1
ATOM 1336 C C . TYR B 1 40 ? 2.398 8.031 9.516 1 96.19 40 TYR B C 1
ATOM 1338 O O . TYR B 1 40 ? 1.688 8.906 9.016 1 96.19 40 TYR B O 1
ATOM 1346 N N . ILE B 1 41 ? 3.074 7.164 8.797 1 95.94 41 ILE B N 1
ATOM 1347 C CA . ILE B 1 41 ? 2.865 6.949 7.367 1 95.94 41 ILE B CA 1
ATOM 1348 C C . ILE B 1 41 ? 2.963 5.461 7.051 1 95.94 41 ILE B C 1
ATOM 1350 O O . ILE B 1 41 ? 3.82 4.758 7.594 1 95.94 41 ILE B O 1
ATOM 1354 N N . ASN B 1 42 ? 1.957 4.977 6.301 1 96.56 42 ASN B N 1
ATOM 1355 C CA . ASN B 1 42 ? 2.051 3.6 5.828 1 96.56 42 ASN B CA 1
ATOM 1356 C C . ASN B 1 42 ? 3.254 3.404 4.906 1 96.56 42 ASN B C 1
ATOM 1358 O O . ASN B 1 42 ? 3.533 4.25 4.059 1 96.56 42 ASN B O 1
ATOM 1362 N N . ILE B 1 43 ? 3.932 2.277 4.977 1 95.62 43 ILE B N 1
ATOM 1363 C CA . ILE B 1 43 ? 5.145 2.016 4.215 1 95.62 43 ILE B CA 1
ATOM 1364 C C . ILE B 1 43 ? 4.844 2.111 2.719 1 95.62 43 ILE B C 1
ATOM 1366 O O . ILE B 1 43 ? 5.699 2.527 1.934 1 95.62 43 ILE B O 1
ATOM 1370 N N . VAL B 1 44 ? 3.643 1.738 2.27 1 97.12 44 VAL B N 1
ATOM 1371 C CA . VAL B 1 44 ? 3.25 1.836 0.868 1 97.12 44 VAL B CA 1
ATOM 1372 C C . VAL B 1 44 ? 3.203 3.303 0.445 1 97.12 44 VAL B C 1
ATOM 1374 O O . VAL B 1 44 ? 3.629 3.65 -0.659 1 97.12 44 VAL B O 1
ATOM 1377 N N . ASN B 1 45 ? 2.732 4.148 1.274 1 96.19 45 ASN B N 1
ATOM 1378 C CA . ASN B 1 45 ? 2.695 5.582 1.004 1 96.19 45 ASN B CA 1
ATOM 1379 C C . ASN B 1 45 ? 4.09 6.195 1.057 1 96.19 45 ASN B C 1
ATOM 1381 O O . ASN B 1 45 ? 4.379 7.156 0.34 1 96.19 45 ASN B O 1
ATOM 1385 N N . LEU B 1 46 ? 4.934 5.637 1.916 1 93.75 46 LEU B N 1
ATOM 1386 C CA . LEU B 1 46 ? 6.324 6.07 1.948 1 93.75 46 LEU B CA 1
ATOM 1387 C C . LEU B 1 46 ? 7.023 5.758 0.628 1 93.75 46 LEU B C 1
ATOM 1389 O O . LEU B 1 46 ? 7.82 6.559 0.138 1 93.75 46 LEU B O 1
ATOM 1393 N N . ILE B 1 47 ? 6.75 4.582 0.05 1 94.38 47 ILE B N 1
ATOM 1394 C CA . ILE B 1 47 ? 7.281 4.23 -1.264 1 94.38 47 ILE B CA 1
ATOM 1395 C C . ILE B 1 47 ? 6.84 5.27 -2.291 1 94.38 47 ILE B C 1
ATOM 1397 O O . ILE B 1 47 ? 7.652 5.75 -3.088 1 94.38 47 ILE B O 1
ATOM 1401 N N . GLU B 1 48 ? 5.566 5.652 -2.213 1 95.25 48 GLU B N 1
ATOM 1402 C CA . GLU B 1 48 ? 5.016 6.648 -3.125 1 95.25 48 GLU B CA 1
ATOM 1403 C C . GLU B 1 48 ? 5.727 7.988 -2.975 1 95.25 48 GLU B C 1
ATOM 1405 O O . GLU B 1 48 ? 6.102 8.617 -3.969 1 95.25 48 GLU B O 1
ATOM 1410 N N . LEU B 1 49 ? 5.855 8.367 -1.789 1 93.19 49 LEU B N 1
ATOM 1411 C CA . LEU B 1 49 ? 6.531 9.625 -1.503 1 93.19 49 LEU B CA 1
ATOM 1412 C C . LEU B 1 49 ? 7.938 9.641 -2.092 1 93.19 49 LEU B C 1
ATOM 1414 O O . LEU B 1 49 ? 8.32 10.594 -2.77 1 93.19 49 LEU B O 1
ATOM 1418 N N . ARG B 1 50 ? 8.648 8.57 -1.857 1 92.06 50 ARG B N 1
ATOM 1419 C CA . ARG B 1 50 ? 10.047 8.492 -2.258 1 92.06 50 ARG B CA 1
ATOM 1420 C C . ARG B 1 50 ? 10.188 8.516 -3.777 1 92.06 50 ARG B C 1
ATOM 1422 O O . ARG B 1 50 ? 10.992 9.266 -4.32 1 92.06 50 ARG B O 1
ATOM 1429 N N . TYR B 1 51 ? 9.383 7.664 -4.457 1 94.19 51 TYR B N 1
ATOM 1430 C CA . TYR B 1 51 ? 9.633 7.59 -5.891 1 94.19 51 TYR B CA 1
ATOM 1431 C C . TYR B 1 51 ? 9.125 8.836 -6.602 1 94.19 51 TYR B C 1
ATOM 1433 O O . TYR B 1 51 ? 9.703 9.266 -7.602 1 94.19 51 TYR B O 1
ATOM 1441 N N . ILE B 1 52 ? 8.047 9.492 -6.125 1 94.06 52 ILE B N 1
ATOM 1442 C CA . ILE B 1 52 ? 7.527 10.695 -6.758 1 94.06 52 ILE B CA 1
ATOM 1443 C C . ILE B 1 52 ? 8.516 11.852 -6.57 1 94.06 52 ILE B C 1
ATOM 1445 O O . ILE B 1 52 ? 8.781 12.602 -7.512 1 94.06 52 ILE B O 1
ATOM 1449 N N . LEU B 1 53 ? 9.039 11.977 -5.395 1 92.06 53 LEU B N 1
ATOM 1450 C CA . LEU B 1 53 ? 10.031 13.016 -5.141 1 92.06 53 LEU B CA 1
ATOM 1451 C C . LEU B 1 53 ? 11.289 12.781 -5.969 1 92.06 53 LEU B C 1
ATOM 1453 O O . LEU B 1 53 ? 11.883 13.734 -6.488 1 92.06 53 LEU B O 1
ATOM 1457 N N . ALA B 1 54 ? 11.719 11.461 -6.043 1 91.31 54 ALA B N 1
ATOM 1458 C CA . ALA B 1 54 ? 12.883 11.133 -6.867 1 91.31 54 ALA B CA 1
ATOM 1459 C C . ALA B 1 54 ? 12.664 11.555 -8.32 1 91.31 54 ALA B C 1
ATOM 1461 O O . ALA B 1 54 ? 13.555 12.133 -8.945 1 91.31 54 ALA B O 1
ATOM 1462 N N . ARG B 1 55 ? 11.5 11.359 -8.812 1 92.81 55 ARG B N 1
ATOM 1463 C CA . ARG B 1 55 ? 11.172 11.719 -10.188 1 92.81 55 ARG B CA 1
ATOM 1464 C C . ARG B 1 55 ? 11.125 13.234 -10.367 1 92.81 55 ARG B C 1
ATOM 1466 O O . ARG B 1 55 ? 11.367 13.742 -11.461 1 92.81 55 ARG B O 1
ATOM 1473 N N . ALA B 1 56 ? 10.805 13.891 -9.328 1 89.75 56 ALA B N 1
ATOM 1474 C CA . ALA B 1 56 ? 10.766 15.352 -9.352 1 89.75 56 ALA B CA 1
ATOM 1475 C C . ALA B 1 56 ? 12.156 15.945 -9.164 1 89.75 56 ALA B C 1
ATOM 1477 O O . ALA B 1 56 ? 12.312 17.172 -9.07 1 89.75 56 ALA B O 1
ATOM 1478 N N . GLY B 1 57 ? 13.133 15.117 -9.102 1 86 57 GLY B N 1
ATOM 1479 C CA . GLY B 1 57 ? 14.508 15.57 -8.969 1 86 57 GLY B CA 1
ATOM 1480 C C . GLY B 1 57 ? 14.891 15.914 -7.543 1 86 57 GLY B C 1
ATOM 1481 O O . GLY B 1 57 ? 15.859 16.641 -7.312 1 86 57 GLY B O 1
ATOM 1482 N N . LYS B 1 58 ? 13.953 15.594 -6.734 1 78.5 58 LYS B N 1
ATOM 1483 C CA . LYS B 1 58 ? 14.242 15.836 -5.324 1 78.5 58 LYS B CA 1
ATOM 1484 C C . LYS B 1 58 ? 14.867 14.602 -4.672 1 78.5 58 LYS B C 1
ATOM 1486 O O . LYS B 1 58 ? 14.484 13.469 -4.965 1 78.5 58 LYS B O 1
ATOM 1491 N N . ASP B 1 59 ? 16.188 14.523 -4.594 1 62.03 59 ASP B N 1
ATOM 1492 C CA . ASP B 1 59 ? 16.875 13.398 -3.977 1 62.03 59 ASP B CA 1
ATOM 1493 C C . ASP B 1 59 ? 16.422 13.195 -2.533 1 62.03 59 ASP B C 1
ATOM 1495 O O . ASP B 1 59 ? 17.25 12.977 -1.643 1 62.03 59 ASP B O 1
ATOM 1499 N N . LEU B 1 60 ? 15.219 13.688 -2.252 1 55.81 60 LEU B N 1
ATOM 1500 C CA . LEU B 1 60 ? 14.812 13.656 -0.852 1 55.81 60 LEU B CA 1
ATOM 1501 C C . LEU B 1 60 ? 14.555 12.227 -0.388 1 55.81 60 LEU B C 1
ATOM 1503 O O . LEU B 1 60 ? 13.961 12.016 0.673 1 55.81 60 LEU B O 1
ATOM 1507 N N . ALA B 1 61 ? 14.938 11.227 -0.938 1 48.75 61 ALA B N 1
ATOM 1508 C CA . ALA B 1 61 ? 14.367 9.914 -0.626 1 48.75 61 ALA B CA 1
ATOM 1509 C C . ALA B 1 61 ? 14.148 9.758 0.875 1 48.75 61 ALA B C 1
ATOM 1511 O O . ALA B 1 61 ? 13.156 10.25 1.418 1 48.75 61 ALA B O 1
ATOM 1512 N N . GLU B 1 62 ? 14.516 8.484 1.477 1 49.31 62 GLU B N 1
ATOM 1513 C CA . GLU B 1 62 ? 14.406 7.918 2.82 1 49.31 62 GLU B CA 1
ATOM 1514 C C . GLU B 1 62 ? 14.852 8.922 3.879 1 49.31 62 GLU B C 1
ATOM 1516 O O . GLU B 1 62 ? 14.172 9.102 4.895 1 49.31 62 GLU B O 1
ATOM 1521 N N . GLU B 1 63 ? 16.016 9.484 3.541 1 50.69 63 GLU B N 1
ATOM 1522 C CA . GLU B 1 63 ? 16.719 10.359 4.469 1 50.69 63 GLU B CA 1
ATOM 1523 C C . GLU B 1 63 ? 15.898 11.602 4.793 1 50.69 63 GLU B C 1
ATOM 1525 O O . GLU B 1 63 ? 15.984 12.141 5.898 1 50.69 63 GLU B O 1
ATOM 1530 N N . SER B 1 64 ? 15.117 11.984 3.854 1 52.69 64 SER B N 1
ATOM 1531 C CA . SER B 1 64 ? 14.461 13.266 4.078 1 52.69 64 SER B CA 1
ATOM 1532 C C . SER B 1 64 ? 13.445 13.18 5.211 1 52.69 64 SER B C 1
ATOM 1534 O O . SER B 1 64 ? 13.414 14.047 6.094 1 52.69 64 SER B O 1
ATOM 1536 N N . LEU B 1 65 ? 12.438 12.188 5.105 1 59.69 65 LEU B N 1
ATOM 1537 C CA . LEU B 1 65 ? 11.547 12.211 6.254 1 59.69 65 LEU B CA 1
ATOM 1538 C C . LEU B 1 65 ? 12.32 12.039 7.555 1 59.69 65 LEU B C 1
ATOM 1540 O O . LEU B 1 65 ? 12.078 12.75 8.531 1 59.69 65 LEU B O 1
ATOM 1544 N N . ILE B 1 66 ? 13.312 11.055 7.387 1 54.03 66 ILE B N 1
ATOM 1545 C CA . ILE B 1 66 ? 14.141 10.781 8.562 1 54.03 66 ILE B CA 1
ATOM 1546 C C . ILE B 1 66 ? 15.164 11.898 8.742 1 54.03 66 ILE B C 1
ATOM 1548 O O . ILE B 1 66 ? 15.352 12.398 9.859 1 54.03 66 ILE B O 1
ATOM 1552 N N . SER B 1 67 ? 15.75 12.148 7.598 1 54.28 67 SER B N 1
ATOM 1553 C CA . SER B 1 67 ? 16.828 13.117 7.703 1 54.28 67 SER B CA 1
ATOM 1554 C C . SER B 1 67 ? 16.297 14.516 7.992 1 54.28 67 SER B C 1
ATOM 1556 O O . SER B 1 67 ? 17.016 15.359 8.539 1 54.28 67 SER B O 1
ATOM 1558 N N . SER B 1 68 ? 15.125 14.648 7.551 1 55.31 68 SER B N 1
ATOM 1559 C CA . SER B 1 68 ? 14.562 15.969 7.797 1 55.31 68 SER B CA 1
ATOM 1560 C C . SER B 1 68 ? 14.25 16.172 9.273 1 55.31 68 SER B C 1
ATOM 1562 O O . SER B 1 68 ? 13.875 17.281 9.688 1 55.31 68 SER B O 1
ATOM 1564 N N . GLY B 1 69 ? 14.5 15.062 9.953 1 61.34 69 GLY B N 1
ATOM 1565 C CA . GLY B 1 69 ? 14.188 15.234 11.359 1 61.34 69 GLY B CA 1
ATOM 1566 C C . GLY B 1 69 ? 12.711 15.055 11.672 1 61.34 69 GLY B C 1
ATOM 1567 O O . GLY B 1 69 ? 12.297 15.188 12.82 1 61.34 69 GLY B O 1
ATOM 1568 N N . MET B 1 70 ? 12.117 14.695 10.609 1 77.25 70 MET B N 1
ATOM 1569 C CA . MET B 1 70 ? 10.688 14.516 10.859 1 77.25 70 MET B CA 1
ATOM 1570 C C . MET B 1 70 ? 10.43 13.219 11.633 1 77.25 70 MET B C 1
ATOM 1572 O O . MET B 1 70 ? 10.992 12.172 11.297 1 77.25 70 MET B O 1
ATOM 1576 N N . LYS B 1 71 ? 9.727 13.367 12.664 1 88.31 71 LYS B N 1
ATOM 1577 C CA . LYS B 1 71 ? 9.445 12.258 13.57 1 88.31 71 LYS B CA 1
ATOM 1578 C C . LYS B 1 71 ? 8.203 11.492 13.125 1 88.31 71 LYS B C 1
ATOM 1580 O O . LYS B 1 71 ? 7.34 11.164 13.938 1 88.31 71 LYS B O 1
ATOM 1585 N N . ILE B 1 72 ? 8.102 11.383 11.781 1 93.12 72 ILE B N 1
ATOM 1586 C CA . ILE B 1 72 ? 7.012 10.578 11.25 1 93.12 72 ILE B CA 1
ATOM 1587 C C . ILE B 1 72 ? 7.43 9.109 11.195 1 93.12 72 ILE B C 1
ATOM 1589 O O . ILE B 1 72 ? 8.484 8.773 10.641 1 93.12 72 ILE B O 1
ATOM 1593 N N . ILE B 1 73 ? 6.652 8.234 11.797 1 92.12 73 ILE B N 1
ATOM 1594 C CA . ILE B 1 73 ? 7 6.828 11.977 1 92.12 73 ILE B CA 1
ATOM 1595 C C . ILE B 1 73 ? 6.387 6 10.852 1 92.12 73 ILE B C 1
ATOM 1597 O O . ILE B 1 73 ? 5.164 5.973 10.688 1 92.12 73 ILE B O 1
ATOM 1601 N N . PRO B 1 74 ? 7.195 5.367 10.008 1 93.12 74 PRO B N 1
ATOM 1602 C CA . PRO B 1 74 ? 6.652 4.441 9.016 1 93.12 74 PRO B CA 1
ATOM 1603 C C . PRO B 1 74 ? 6.055 3.186 9.641 1 93.12 74 PRO B C 1
ATOM 1605 O O . PRO B 1 74 ? 6.617 2.639 10.594 1 93.12 74 PRO B O 1
ATOM 1608 N N . LEU B 1 75 ? 4.93 2.736 9.172 1 93.88 75 LEU B N 1
ATOM 1609 C CA . LEU B 1 75 ? 4.293 1.51 9.641 1 93.88 75 LEU B CA 1
ATOM 1610 C C . LEU B 1 75 ? 4.207 0.479 8.523 1 93.88 75 LEU B C 1
ATOM 1612 O O . LEU B 1 75 ? 3.777 0.8 7.414 1 93.88 75 LEU B O 1
ATOM 1616 N N . VAL B 1 76 ? 4.602 -0.713 8.844 1 94.12 76 VAL B N 1
ATOM 1617 C CA . VAL B 1 76 ? 4.512 -1.806 7.879 1 94.12 76 VAL B CA 1
ATOM 1618 C C . VAL B 1 76 ? 3.061 -2.268 7.758 1 94.12 76 VAL B C 1
ATOM 1620 O O . VAL B 1 76 ? 2.25 -2.029 8.656 1 94.12 76 VAL B O 1
ATOM 1623 N N . VAL B 1 77 ? 2.803 -2.891 6.621 1 91.81 77 VAL B N 1
ATOM 1624 C CA . VAL B 1 77 ? 1.486 -3.477 6.395 1 91.81 77 VAL B CA 1
ATOM 1625 C C . VAL B 1 77 ? 1.406 -4.844 7.062 1 91.81 77 VAL B C 1
ATOM 1627 O O . VAL B 1 77 ? 1.818 -5.852 6.484 1 91.81 77 VAL B O 1
ATOM 1630 N N . GLY B 1 78 ? 0.908 -4.863 8.234 1 88.19 78 GLY B N 1
ATOM 1631 C CA . GLY B 1 78 ? 0.728 -6.109 8.961 1 88.19 78 GLY B CA 1
ATOM 1632 C C . GLY B 1 78 ? -0.602 -6.781 8.672 1 88.19 78 GLY B C 1
ATOM 1633 O O . GLY B 1 78 ? -1.292 -6.418 7.719 1 88.19 78 GLY B O 1
ATOM 1634 N N . GLU B 1 79 ? -0.904 -7.84 9.461 1 82.44 79 GLU B N 1
ATOM 1635 C CA . GLU B 1 79 ? -2.059 -8.703 9.234 1 82.44 79 GLU B CA 1
ATOM 1636 C C . GLU B 1 79 ? -3.361 -7.914 9.312 1 82.44 79 GLU B C 1
ATOM 1638 O O . GLU B 1 79 ? -4.246 -8.086 8.469 1 82.44 79 GLU B O 1
ATOM 1643 N N . ASP B 1 80 ? -3.457 -7 10.172 1 91.19 80 ASP B N 1
ATOM 1644 C CA . ASP B 1 80 ? -4.699 -6.25 10.328 1 91.19 80 ASP B CA 1
ATOM 1645 C C . ASP B 1 80 ? -4.859 -5.211 9.219 1 91.19 80 ASP B C 1
ATOM 1647 O O . ASP B 1 80 ? -5.938 -5.074 8.641 1 91.19 80 ASP B O 1
ATOM 1651 N N . ILE B 1 81 ? -3.799 -4.633 8.828 1 95.5 81 ILE B N 1
ATOM 1652 C CA . ILE B 1 81 ? -3.859 -3.521 7.883 1 95.5 81 ILE B CA 1
ATOM 1653 C C . ILE B 1 81 ? -4.156 -4.051 6.484 1 95.5 81 ILE B C 1
ATOM 1655 O O . ILE B 1 81 ? -5.008 -3.508 5.773 1 95.5 81 ILE B O 1
ATOM 1659 N N . TRP B 1 82 ? -3.51 -5.133 6.105 1 93.75 82 TRP B N 1
ATOM 1660 C CA . TRP B 1 82 ? -3.672 -5.562 4.723 1 93.75 82 TRP B CA 1
ATOM 1661 C C . TRP B 1 82 ? -5.098 -6.043 4.465 1 93.75 82 TRP B C 1
ATOM 1663 O O . TRP B 1 82 ? -5.645 -5.82 3.381 1 93.75 82 TRP B O 1
ATOM 1673 N N . GLN B 1 83 ? -5.75 -6.691 5.438 1 92.75 83 GLN B N 1
ATOM 1674 C CA . GLN B 1 83 ? -7.109 -7.188 5.262 1 92.75 83 GLN B CA 1
ATOM 1675 C C . GLN B 1 83 ? -8.102 -6.031 5.113 1 92.75 83 GLN B C 1
ATOM 1677 O O . GLN B 1 83 ? -8.969 -6.062 4.242 1 92.75 83 GLN B O 1
ATOM 1682 N N . ILE B 1 84 ? -7.914 -5.047 5.961 1 96.38 84 ILE B N 1
ATOM 1683 C CA . ILE B 1 84 ? -8.789 -3.883 5.914 1 96.38 84 ILE B CA 1
ATOM 1684 C C . ILE B 1 84 ? -8.562 -3.119 4.60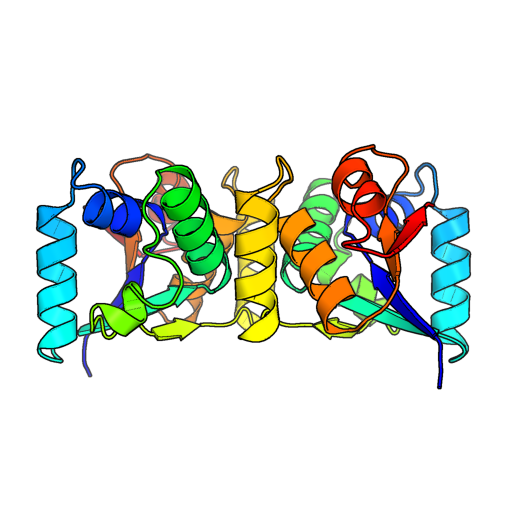9 1 96.38 84 ILE B C 1
ATOM 1686 O O . ILE B 1 84 ? -9.516 -2.658 3.98 1 96.38 84 ILE B O 1
ATOM 1690 N N . ALA B 1 85 ? -7.305 -2.986 4.195 1 97.31 85 ALA B N 1
ATOM 1691 C CA . ALA B 1 85 ? -6.996 -2.324 2.932 1 97.31 85 ALA B CA 1
ATOM 1692 C C . ALA B 1 85 ? -7.672 -3.035 1.761 1 97.31 85 ALA B C 1
ATOM 1694 O O . ALA B 1 85 ? -8.258 -2.389 0.889 1 97.31 85 ALA B O 1
ATOM 1695 N N . ALA B 1 86 ? -7.625 -4.359 1.806 1 95.06 86 ALA B N 1
ATOM 1696 C CA . ALA B 1 86 ? -8.25 -5.141 0.737 1 95.06 86 ALA B CA 1
ATOM 1697 C C . ALA B 1 86 ? -9.758 -4.938 0.721 1 95.06 86 ALA B C 1
ATOM 1699 O O . ALA B 1 86 ? -10.359 -4.793 -0.345 1 95.06 86 ALA B O 1
ATOM 1700 N N . GLU B 1 87 ? -10.312 -4.934 1.858 1 94.56 87 GLU B N 1
ATOM 1701 C CA . GLU B 1 87 ? -11.75 -4.742 1.979 1 94.56 87 GLU B CA 1
ATOM 1702 C C . GLU B 1 87 ? -12.172 -3.361 1.478 1 94.56 87 GLU B C 1
ATOM 1704 O O . GLU B 1 87 ? -13.141 -3.236 0.724 1 94.56 87 GLU B O 1
ATOM 1709 N N . LEU B 1 88 ? -11.484 -2.348 1.932 1 96.88 88 LEU B N 1
ATOM 1710 C CA . LEU B 1 88 ? -11.789 -0.986 1.508 1 96.88 88 LEU B CA 1
ATOM 1711 C C . LEU B 1 88 ? -11.656 -0.845 -0.005 1 96.88 88 LEU B C 1
ATOM 1713 O O . LEU B 1 88 ? -12.516 -0.243 -0.653 1 96.88 88 LEU B O 1
ATOM 1717 N N . LYS B 1 89 ? -10.57 -1.372 -0.522 1 96.12 89 LYS B N 1
ATOM 1718 C CA . LYS B 1 89 ? -10.344 -1.263 -1.959 1 96.12 89 LYS B CA 1
ATOM 1719 C C . LYS B 1 89 ? -11.391 -2.043 -2.746 1 96.12 89 LYS B C 1
ATOM 1721 O O . LYS B 1 89 ? -11.805 -1.622 -3.83 1 96.12 89 LYS B O 1
ATOM 1726 N N . ALA B 1 90 ? -11.805 -3.186 -2.258 1 94.81 90 ALA B N 1
ATOM 1727 C CA . ALA B 1 90 ? -12.812 -4 -2.938 1 94.81 90 ALA B CA 1
ATOM 1728 C C . ALA B 1 90 ? -14.141 -3.258 -3.041 1 94.81 90 ALA B C 1
ATOM 1730 O O . ALA B 1 90 ? -14.852 -3.385 -4.039 1 94.81 90 ALA B O 1
ATOM 1731 N N . SER B 1 91 ? -14.422 -2.441 -2.088 1 95 91 SER B N 1
ATOM 1732 C CA . SER B 1 91 ? -15.75 -1.859 -1.976 1 95 91 SER B CA 1
ATOM 1733 C C . SER B 1 91 ? -15.758 -0.399 -2.414 1 95 91 SER B C 1
ATOM 1735 O O . SER B 1 91 ? -16.812 0.211 -2.549 1 95 91 SER B O 1
ATOM 1737 N N . HIS B 1 92 ? -14.602 0.186 -2.652 1 95.69 92 HIS B N 1
ATOM 1738 C CA . HIS B 1 92 ? -14.5 1.593 -3.025 1 95.69 92 HIS B CA 1
ATOM 1739 C C . HIS B 1 92 ? -13.484 1.794 -4.148 1 95.69 92 HIS B C 1
ATOM 1741 O O . HIS B 1 92 ? -12.477 1.088 -4.215 1 95.69 92 HIS B O 1
ATOM 1747 N N . PRO B 1 93 ? -13.758 2.76 -5.062 1 93.81 93 PRO B N 1
ATOM 1748 C CA . PRO B 1 93 ? -12.859 3.018 -6.188 1 93.81 93 PRO B CA 1
ATOM 1749 C C . PRO B 1 93 ? -11.664 3.893 -5.801 1 93.81 93 PRO B C 1
ATOM 1751 O O . PRO B 1 93 ? -11.461 4.957 -6.391 1 93.81 93 PRO B O 1
ATOM 1754 N N . ILE B 1 94 ? -10.82 3.512 -4.91 1 95.81 94 ILE B N 1
ATOM 1755 C CA . ILE B 1 94 ? -9.617 4.227 -4.484 1 95.81 94 ILE B CA 1
ATOM 1756 C C . ILE B 1 94 ? -8.375 3.43 -4.875 1 95.81 94 ILE B C 1
ATOM 1758 O O . ILE B 1 94 ? -8.469 2.246 -5.207 1 95.81 94 ILE B O 1
ATOM 1762 N N . SER B 1 95 ? -7.223 4.086 -4.91 1 97 95 SER B N 1
ATOM 1763 C CA . SER B 1 95 ? -5.977 3.41 -5.27 1 97 95 SER B CA 1
ATOM 1764 C C . SER B 1 95 ? -5.535 2.447 -4.168 1 97 95 SER B C 1
ATOM 1766 O O . SER B 1 95 ? -6.043 2.504 -3.047 1 97 95 SER B O 1
ATOM 1768 N N . LEU B 1 96 ? -4.664 1.55 -4.461 1 97.62 96 LEU B N 1
ATOM 1769 C CA . LEU B 1 96 ? -4.09 0.627 -3.49 1 97.62 96 LEU B CA 1
ATOM 1770 C C . LEU B 1 96 ? -3.391 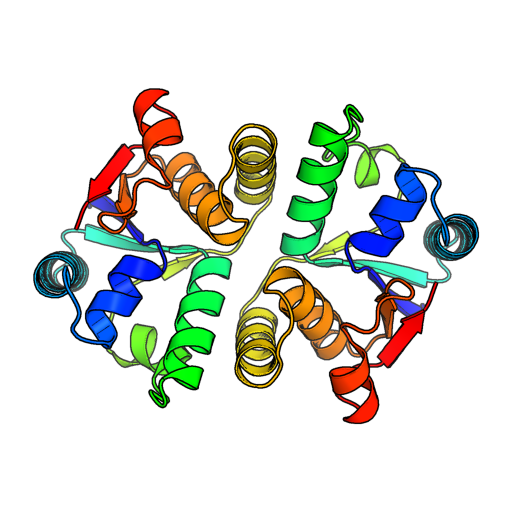1.387 -2.367 1 97.62 96 LEU B C 1
ATOM 1772 O O . LEU B 1 96 ? -3.557 1.055 -1.19 1 97.62 96 LEU B O 1
ATOM 1776 N N . ALA B 1 97 ? -2.572 2.449 -2.732 1 97.56 97 ALA B N 1
ATOM 1777 C CA . ALA B 1 97 ? -1.878 3.262 -1.736 1 97.56 97 ALA B CA 1
ATOM 1778 C C . ALA B 1 97 ? -2.871 3.992 -0.836 1 97.56 97 ALA B C 1
ATOM 1780 O O . ALA B 1 97 ? -2.691 4.043 0.383 1 97.56 97 ALA B O 1
ATOM 1781 N N . ASP B 1 98 ? -3.975 4.504 -1.397 1 97.81 98 ASP B N 1
ATOM 1782 C CA . ASP B 1 98 ? -5 5.18 -0.609 1 97.81 98 ASP B CA 1
ATOM 1783 C C . ASP B 1 98 ? -5.688 4.207 0.346 1 97.81 98 ASP B C 1
ATOM 1785 O O . ASP B 1 98 ? -5.984 4.555 1.49 1 97.81 98 ASP B O 1
ATOM 1789 N N . ALA B 1 99 ? -5.973 3.016 -0.143 1 98.06 99 ALA B N 1
ATOM 1790 C CA . ALA B 1 99 ? -6.57 1.988 0.705 1 98.06 99 ALA B CA 1
ATOM 1791 C C . ALA B 1 99 ? -5.668 1.661 1.892 1 98.06 99 ALA B C 1
ATOM 1793 O O . ALA B 1 99 ? -6.148 1.47 3.012 1 98.06 99 ALA B O 1
ATOM 1794 N N . CYS B 1 100 ? -4.367 1.602 1.653 1 98.31 100 CYS B N 1
ATOM 1795 C CA . CYS B 1 100 ? -3.412 1.314 2.719 1 98.31 100 CYS B CA 1
ATOM 1796 C C . CYS B 1 100 ? -3.377 2.447 3.738 1 98.31 100 CYS B C 1
ATOM 1798 O O . CYS B 1 100 ? -3.336 2.199 4.945 1 98.31 100 CYS B O 1
ATOM 1800 N N . ALA B 1 101 ? -3.398 3.67 3.268 1 98.25 101 ALA B N 1
ATOM 1801 C CA . ALA B 1 101 ? -3.434 4.812 4.176 1 98.25 101 ALA B CA 1
ATOM 1802 C C . ALA B 1 101 ? -4.695 4.793 5.031 1 98.25 101 ALA B C 1
ATOM 1804 O O . ALA B 1 101 ? -4.625 4.918 6.258 1 98.25 101 ALA B O 1
ATOM 1805 N N . ALA B 1 102 ? -5.828 4.594 4.395 1 98.25 102 ALA B N 1
ATOM 1806 C CA . ALA B 1 102 ? -7.113 4.566 5.094 1 98.25 102 ALA B CA 1
ATOM 1807 C C . ALA B 1 102 ? -7.156 3.426 6.109 1 98.25 102 ALA B C 1
ATOM 1809 O O . ALA B 1 102 ? -7.602 3.615 7.242 1 98.25 102 ALA B O 1
ATOM 1810 N N . ALA B 1 103 ? -6.707 2.242 5.695 1 98.38 103 ALA B N 1
ATOM 1811 C CA . ALA B 1 103 ? -6.676 1.083 6.582 1 98.38 103 ALA B CA 1
ATOM 1812 C C . ALA B 1 103 ? -5.801 1.351 7.805 1 98.38 103 ALA B C 1
ATOM 1814 O O . ALA B 1 103 ? -6.148 0.966 8.922 1 98.38 103 ALA B O 1
ATOM 1815 N N . THR B 1 104 ? -4.633 1.977 7.57 1 98.31 104 THR B N 1
ATOM 1816 C CA . THR B 1 104 ? -3.725 2.289 8.672 1 98.31 104 THR B CA 1
ATOM 1817 C C . THR B 1 104 ? -4.395 3.215 9.68 1 98.31 104 THR B C 1
ATOM 1819 O O . THR B 1 104 ? -4.336 2.973 10.891 1 98.31 104 THR B O 1
ATOM 1822 N N . ALA B 1 105 ? -5.062 4.281 9.164 1 98.06 105 ALA B N 1
ATOM 1823 C CA . ALA B 1 105 ? -5.766 5.203 10.055 1 98.06 105 ALA B CA 1
ATOM 1824 C C . ALA B 1 105 ? -6.871 4.492 10.828 1 98.06 105 ALA B C 1
ATOM 1826 O O . ALA B 1 105 ? -7.078 4.754 12.016 1 98.06 105 ALA B O 1
ATOM 1827 N N . ARG B 1 106 ? -7.543 3.613 10.188 1 97.5 106 ARG B N 1
ATOM 1828 C CA . ARG B 1 106 ? -8.625 2.867 10.82 1 97.5 106 ARG B CA 1
ATOM 1829 C C . ARG B 1 106 ? -8.094 1.962 11.93 1 97.5 106 ARG B C 1
ATOM 1831 O O . ARG B 1 106 ? -8.656 1.912 13.023 1 97.5 106 ARG B O 1
ATOM 1838 N N . VAL B 1 107 ? -7.039 1.234 11.68 1 97.06 107 VAL B N 1
ATOM 1839 C CA . VAL B 1 107 ? -6.461 0.302 12.641 1 97.06 107 VAL B CA 1
ATOM 1840 C C . VAL B 1 107 ? -5.953 1.066 13.859 1 97.06 107 VAL B C 1
ATOM 1842 O O . VAL B 1 107 ? -6.105 0.61 14.992 1 97.06 107 VAL B O 1
ATOM 1845 N N . LEU B 1 108 ? -5.371 2.223 13.594 1 96.81 108 LEU B N 1
ATOM 1846 C CA . LEU B 1 108 ? -4.824 3.031 14.68 1 96.81 108 LEU B CA 1
ATOM 1847 C C . LEU B 1 108 ? -5.914 3.877 15.328 1 96.81 108 LEU B C 1
ATOM 1849 O O . LEU B 1 108 ? -5.664 4.562 16.328 1 96.81 108 LEU B O 1
ATOM 1853 N N . ASP B 1 109 ? -7.078 3.861 14.766 1 96.62 109 ASP B N 1
ATOM 1854 C CA . ASP B 1 109 ? -8.195 4.672 15.242 1 96.62 109 ASP B CA 1
ATOM 1855 C C . ASP B 1 109 ? -7.801 6.141 15.352 1 96.62 109 ASP B C 1
ATOM 1857 O O . ASP B 1 109 ? -7.941 6.746 16.422 1 96.62 109 ASP B O 1
ATOM 1861 N N . CYS B 1 110 ? -7.312 6.688 14.25 1 97.81 110 CYS B N 1
ATOM 1862 C CA . CYS B 1 110 ? -6.879 8.078 14.211 1 97.81 110 CYS B CA 1
ATOM 1863 C C . CYS B 1 110 ? -7.238 8.727 12.883 1 97.81 110 CYS B C 1
ATOM 1865 O O . CYS B 1 110 ? -7.879 8.102 12.031 1 97.81 110 CYS B O 1
ATOM 1867 N N . GLN B 1 111 ? -6.918 10.039 12.75 1 97.62 111 GLN B N 1
ATOM 1868 C CA . GLN B 1 111 ? -7.289 10.781 11.555 1 97.62 111 GLN B CA 1
ATOM 1869 C C . GLN B 1 111 ? -6.262 10.586 10.445 1 97.62 111 GLN B C 1
ATOM 1871 O O . GLN B 1 111 ? -5.062 10.469 10.711 1 97.62 111 GLN B O 1
ATOM 1876 N N . LEU B 1 112 ? -6.793 10.5 9.305 1 98.31 112 LEU B N 1
ATOM 1877 C CA . LEU B 1 112 ? -5.992 10.453 8.086 1 98.31 112 LEU B CA 1
ATOM 1878 C C . LEU B 1 112 ? -5.844 11.852 7.484 1 98.31 112 LEU B C 1
ATOM 1880 O O . LEU B 1 112 ? -6.84 12.523 7.223 1 98.31 112 LEU B O 1
ATOM 1884 N N . VAL B 1 113 ? -4.57 12.25 7.336 1 98.12 113 VAL B N 1
ATOM 1885 C CA . VAL B 1 113 ? -4.293 13.539 6.711 1 98.12 113 VAL B CA 1
ATOM 1886 C C . VAL B 1 113 ? -4.277 13.383 5.191 1 98.12 113 VAL B C 1
ATOM 1888 O O . VAL B 1 113 ? -3.457 12.641 4.645 1 98.12 113 VAL B O 1
ATOM 1891 N N . VAL B 1 114 ? -5.219 14.062 4.527 1 97.75 114 VAL B N 1
ATOM 1892 C CA . VAL B 1 114 ? -5.34 13.945 3.08 1 97.75 114 VAL B CA 1
ATOM 1893 C C . VAL B 1 114 ? -5.383 15.336 2.449 1 97.75 114 VAL B C 1
ATOM 1895 O O . VAL B 1 114 ? -5.605 16.328 3.143 1 97.75 114 VAL B O 1
ATOM 1898 N N . SER B 1 115 ? -5.059 15.383 1.131 1 95.69 115 SER B N 1
ATOM 1899 C CA . SER B 1 115 ? -5.191 16.641 0.4 1 95.69 115 SER B CA 1
ATOM 1900 C C . SER B 1 115 ? -6.648 16.906 0.037 1 95.69 115 SER B C 1
ATOM 1902 O O . SER B 1 115 ? -7.547 16.188 0.467 1 95.69 115 SER B O 1
ATOM 1904 N N . ALA B 1 116 ? -6.91 17.906 -0.709 1 86.62 116 ALA B N 1
ATOM 1905 C CA . ALA B 1 116 ? -8.258 18.375 -1.022 1 86.62 116 ALA B CA 1
ATOM 1906 C C . ALA B 1 116 ? -8.953 17.438 -2.004 1 86.62 116 ALA B C 1
ATOM 1908 O O . ALA B 1 116 ? -10.172 17.5 -2.176 1 86.62 116 ALA B O 1
ATOM 1909 N N . ASP B 1 117 ? -8.32 16.469 -2.504 1 78.25 117 ASP B N 1
ATOM 1910 C CA . ASP B 1 117 ? -8.898 15.586 -3.514 1 78.25 117 ASP B CA 1
ATOM 1911 C C . ASP B 1 117 ? -10 14.719 -2.916 1 78.25 117 ASP B C 1
ATOM 1913 O O . ASP B 1 117 ? -9.898 14.281 -1.769 1 78.25 117 ASP B O 1
ATOM 1917 N N . PRO B 1 118 ? -11 14.492 -3.686 1 85.56 118 PRO B N 1
ATOM 1918 C CA . PRO B 1 118 ? -12.227 13.844 -3.213 1 85.56 118 PRO B CA 1
ATOM 1919 C C . PRO B 1 118 ? -12.094 12.328 -3.131 1 85.56 118 PRO B C 1
ATOM 1921 O O . PRO B 1 118 ? -13.078 11.633 -2.863 1 85.56 118 PRO B O 1
ATOM 1924 N N . GLU B 1 119 ? -10.945 11.812 -3.154 1 87.62 119 GLU B N 1
ATOM 1925 C CA . GLU B 1 119 ? -10.773 10.367 -3.27 1 87.62 119 GLU B CA 1
ATOM 1926 C C . GLU B 1 119 ? -11.281 9.648 -2.023 1 87.62 119 GLU B C 1
ATOM 1928 O O . GLU B 1 119 ? -11.742 8.508 -2.104 1 87.62 119 GLU B O 1
ATOM 1933 N N . PHE B 1 120 ? -11.305 10.344 -0.891 1 94.75 120 PHE B N 1
ATOM 1934 C CA . PHE B 1 120 ? -11.625 9.695 0.376 1 94.75 120 PHE B CA 1
ATOM 1935 C C . PHE B 1 120 ? -13.023 10.086 0.847 1 94.75 120 PHE B C 1
ATOM 1937 O O . PHE B 1 120 ? -13.453 9.68 1.931 1 94.75 120 PHE B O 1
ATOM 1944 N N . LYS B 1 121 ? -13.75 10.836 0.059 1 92.62 121 LYS B N 1
ATOM 1945 C CA . LYS B 1 121 ? -15.055 11.352 0.465 1 92.62 121 LYS B CA 1
ATOM 1946 C C . LYS B 1 121 ? -16.016 10.203 0.775 1 92.62 121 LYS B C 1
ATOM 1948 O O . LYS B 1 121 ? -16.766 10.273 1.749 1 92.62 121 LYS B O 1
ATOM 1953 N N . ALA B 1 122 ? -16.016 9.266 -0.049 1 92.25 122 ALA B N 1
ATOM 1954 C CA . ALA B 1 122 ? -16.922 8.133 0.152 1 92.25 122 ALA B CA 1
ATOM 1955 C C . ALA B 1 122 ? -16.625 7.422 1.47 1 92.25 122 ALA B C 1
ATOM 1957 O O . ALA B 1 122 ? -17.547 7.027 2.188 1 92.25 122 ALA B O 1
ATOM 1958 N N . LEU B 1 123 ? -15.359 7.23 1.805 1 95.44 123 LEU B N 1
ATOM 1959 C CA . LEU B 1 123 ? -14.977 6.57 3.049 1 95.44 123 LEU B CA 1
ATOM 1960 C C . LEU B 1 123 ? -15.352 7.426 4.254 1 95.44 123 LEU B C 1
ATOM 1962 O O . LEU B 1 123 ? -15.797 6.898 5.277 1 95.44 123 LEU B O 1
ATOM 1966 N N . GLU B 1 124 ? -15.141 8.664 4.055 1 93.31 124 GLU B N 1
ATOM 1967 C CA . GLU B 1 124 ? -15.477 9.594 5.133 1 93.31 124 GLU B CA 1
ATOM 1968 C C . GLU B 1 124 ? -16.984 9.625 5.395 1 93.31 124 GLU B C 1
ATOM 1970 O O . GLU B 1 124 ? -17.406 9.578 6.547 1 93.31 124 GLU B O 1
ATOM 1975 N N . SER B 1 125 ? -17.719 9.719 4.367 1 91.75 125 SER B N 1
ATOM 1976 C CA . SER B 1 125 ? -19.172 9.812 4.48 1 91.75 125 SER B CA 1
ATOM 1977 C C . SER B 1 125 ? -19.75 8.57 5.148 1 91.75 125 SER B C 1
ATOM 1979 O O . SER B 1 125 ? -20.781 8.641 5.816 1 91.75 125 SER B O 1
ATOM 1981 N N . LYS B 1 126 ? -19.141 7.391 4.984 1 94.19 126 LYS B N 1
ATOM 1982 C CA . LYS B 1 126 ? -19.578 6.133 5.566 1 94.19 126 LYS B CA 1
ATOM 1983 C C . LYS B 1 126 ? -18.969 5.918 6.949 1 94.19 126 LYS B C 1
ATOM 1985 O O . LYS B 1 126 ? -19.078 4.828 7.516 1 94.19 126 LYS B O 1
ATOM 1990 N N . ASN B 1 127 ? -18.219 6.941 7.406 1 93.88 127 ASN B N 1
ATOM 1991 C CA . ASN B 1 127 ? -17.594 6.938 8.727 1 93.88 127 ASN B CA 1
ATOM 1992 C C . ASN B 1 127 ? -16.578 5.809 8.859 1 93.88 127 ASN B C 1
ATOM 1994 O O . ASN B 1 127 ? -16.438 5.215 9.93 1 93.88 127 ASN B O 1
ATOM 1998 N N . LEU B 1 128 ? -16.016 5.465 7.766 1 95.44 128 LEU B N 1
ATOM 1999 C CA . LEU B 1 128 ? -15 4.418 7.781 1 95.44 128 LEU B CA 1
ATOM 2000 C C . LEU B 1 128 ? -13.641 4.98 8.188 1 95.44 128 LEU B C 1
ATOM 2002 O O . LEU B 1 128 ? -12.773 4.238 8.648 1 95.44 128 LEU B O 1
ATOM 2006 N N . ILE B 1 129 ? -13.477 6.25 7.992 1 96.62 129 ILE B N 1
ATOM 2007 C CA . ILE B 1 129 ? -12.258 6.938 8.398 1 96.62 129 ILE B CA 1
ATOM 2008 C C . ILE B 1 129 ? -12.586 8.359 8.844 1 96.62 129 ILE B C 1
ATOM 2010 O O . ILE B 1 129 ? -13.656 8.883 8.516 1 96.62 129 ILE B O 1
ATOM 2014 N N . LYS B 1 130 ? -11.742 8.914 9.672 1 96.56 130 LYS B N 1
ATOM 2015 C CA . LYS B 1 130 ? -11.727 10.336 10.008 1 96.56 130 LYS B CA 1
ATOM 2016 C C . LYS B 1 130 ? -10.617 11.07 9.258 1 96.56 130 LYS B C 1
ATOM 2018 O O . LYS B 1 130 ? -9.523 10.539 9.086 1 96.56 130 LYS B O 1
ATOM 2023 N N . ILE B 1 131 ? -10.961 12.266 8.883 1 96.69 131 ILE B N 1
ATOM 2024 C CA . ILE B 1 131 ? -10.031 12.883 7.938 1 96.69 131 ILE B CA 1
ATOM 2025 C C . ILE B 1 131 ? -9.633 14.266 8.445 1 96.69 131 ILE B C 1
ATOM 2027 O O . ILE B 1 131 ? -10.43 14.961 9.086 1 96.69 131 ILE B O 1
ATOM 2031 N N . ILE B 1 132 ? -8.359 14.641 8.289 1 96.69 132 ILE B N 1
ATOM 2032 C CA . ILE B 1 132 ? -7.863 16.016 8.297 1 96.69 132 ILE B CA 1
ATOM 2033 C C . ILE B 1 132 ? -7.516 16.438 6.871 1 96.69 132 ILE B C 1
ATOM 2035 O O . ILE B 1 132 ? -6.668 15.828 6.219 1 96.69 132 ILE B O 1
ATOM 2039 N N . ARG B 1 133 ? -8.211 17.438 6.395 1 95.31 133 ARG B N 1
ATOM 2040 C CA . ARG B 1 133 ? -7.914 17.938 5.055 1 95.31 133 ARG B CA 1
ATOM 2041 C C . ARG B 1 133 ? -6.953 19.125 5.113 1 95.31 133 ARG B C 1
ATOM 2043 O O . ARG B 1 133 ? -7.137 20.047 5.922 1 95.31 133 ARG B O 1
ATOM 2050 N N . VAL B 1 134 ? -5.961 19 4.336 1 96.5 134 VAL B N 1
ATOM 2051 C CA . VAL B 1 134 ? -4.977 20.078 4.301 1 96.5 134 VAL B CA 1
ATOM 2052 C C . VAL B 1 134 ? -4.977 20.734 2.922 1 96.5 134 VAL B C 1
ATOM 2054 O O . VAL B 1 134 ? -5.371 20.109 1.934 1 96.5 134 VAL B O 1
#

pLDDT: mean 90.59, std 11.77, range [48.19, 98.38]

Foldseek 3Di:
DAAEEEEALVLVLCLVVVHPNNVVVVVVQVCCLVVNYAAEYEVLRLVVNCVVCVVVVNNQRPCCCVVVVRRYYYDYCDPQQVVQLVVCVVVAVADSSVSSRLSVCQVVVHEYEDEPDCRCVVCVVVVSHHYDYD/DAAEEEEALVLVLCLVVVHPNNVVVVVVQVCCLVVNYAAEYEVLRLVVNQVVCVVVVNNCHPCNCVVVVRRYYYDYCDPQQVVQLVVCVVVAVADSSVSSRLSVCQVVVHEYEDEPDCRCVVCVVVVSHHYDYD

Secondary structure (DSSP, 8-state):
-PEEEEE-HHHHHHHHTT-TTHHHHHHHHHHHHTTSEEEEEEHHHHHHHHHHHHHTT---HHHHHHHTT--EEEE---HHHHHHHHHHHHHS---HHHHHHHHHHHHHT-EEEE-S-GGGHHHHHTTS-EEEE-/-PEEEEE-HHHHHHHHTT-TTHHHHHHHHHHHHTTSEEEEEEHHHHHHHHHHHHHTT---HHHHHHHTT--EEEE---HHHHHHHHHHHHHS---HHHHHHHHHHHHHT-EEEE-S-GGGHHHHHTTS-EEEE-

Sequence (268 aa):
MPKKIVFDSQPLLSFFLQEEGAAKVENLINQIERGSCEGYINIVNLIELRYILARAGKDLAEESLISSGMKIIPLVVGEDIWQIAAELKASHPISLADACAAATARVLDCQLVVSADPEFKALESKNLIKIIRVMPKKIVFDSQPLLSFFLQEEGAAKVENLINQIERGSCEGYINIVNLIELRYILARAGKDLAEESLISSGMKIIPLVVGEDIWQIAAELKASHPISLADACAAATARVLDCQLVVSADPEFKALESKNLIKIIRV